Protein AF-0000000068977151 (afdb_homodimer)

Sequence (294 aa):
MTDVEFRLYLDNVGCVTRLKQLCWDIFRGGLQPELRKVGWRILLSVFPSDTTGQERISLLETKTRQYLAMKETWKRAYVQGQLTEKQLATLAAVSIDVVRTDWTNDYYCGEKNRYRVCQLFDVLATYSIYHPNVGYSQVRSQYSVNSMTDVEFRLYLDNVGCVTRLKQLCWDIFRGGLQPELRKVGWRILLSVFPSDTTGQERISLLETKTRQYLAMKETWKRAYVQGQLTEKQLATLAAVSIDVVRTDWTNDYYCGEKNRYRVCQLFDVLATYSIYHPNVGYSQVRSQYSVNS

Solvent-accessible surface area (backbone atoms only — not comparable to full-atom values): 16302 Å² total; per-residue (Å²): 141,70,88,65,68,71,56,65,83,26,63,80,80,59,57,35,53,43,48,55,49,45,52,48,43,56,69,71,64,42,50,39,69,69,56,35,54,51,50,50,52,53,50,47,69,55,52,50,87,86,56,52,74,69,55,36,53,54,48,39,52,51,50,48,54,53,46,55,52,49,41,52,50,53,54,50,29,43,35,68,59,62,56,49,64,68,45,32,48,31,44,27,51,50,32,48,43,55,51,68,26,47,78,48,74,58,84,80,66,16,63,62,50,34,51,48,50,43,50,48,48,52,56,53,41,41,50,44,59,78,41,57,83,74,57,69,47,62,71,40,64,73,72,73,75,74,108,132,58,80,63,59,60,51,55,66,18,57,75,69,57,56,33,50,46,47,54,49,46,51,48,43,56,68,70,63,43,51,39,70,67,56,36,53,52,50,51,53,52,51,48,70,55,52,51,87,87,55,52,68,70,55,36,52,55,48,39,53,51,50,48,54,52,47,54,52,50,40,52,50,54,52,52,29,43,36,69,60,62,58,50,64,68,44,31,47,33,43,26,51,50,31,48,44,57,52,68,26,48,79,48,75,57,85,78,65,17,63,61,50,32,52,49,51,43,48,49,47,53,54,52,41,43,50,44,60,76,40,57,84,75,60,67,47,62,71,40,64,72,70,73,77,73,109

Radius of gyration: 20.68 Å; Cα contacts (8 Å, |Δi|>4): 303; chains: 2; bounding box: 41×69×41 Å

Secondary structure (DSSP, 8-state):
--TTHHHHTTSSSSHHHHHHHHHHHHHHT-S-HHHHHHHHHHHHHHS-TT--HHHHHHHHHHHHHHHHHHHHHHHHHHHTT---HHHHHHHHHHHHHHHTS----STTTHHHHHHHHHHHHHHHHHHHHH-TTSS--S---GGGT--/--HHHHHHHHHHSSHHHHHHHHHHHHHHT-S-HHHHHHHHHHHHHHS-TT--HHHHHHHHHHHHHHHHHHHHHHHHHHHTT---HHHHHHHHHHHHHHHTS----STTTHHHHHHHHHHHHHHHHHHHHH-GGGS--S---GGGT--

Nearest PDB structures (foldseek):
  8fl8-assembly1_X  TM=2.658E-01  e=5.393E+00  Saccharomyces cerevisiae

InterPro domains:
  IPR000195 Rab-GAP-TBC domain [PF00566] (34-138)
  IPR000195 Rab-GAP-TBC domain [PS50086] (30-147)
  IPR035969 Rab-GAP-TBC domain superfamily [SSF47923] (7-138)

Structure (mmCIF, N/CA/C/O backbone):
data_AF-0000000068977151-model_v1
#
loop_
_entity.id
_entity.type
_entity.pdbx_description
1 polymer 'Rab-GAP TBC domain-containing protein'
#
loop_
_atom_site.group_PDB
_atom_site.id
_atom_site.type_symbol
_atom_site.label_atom_id
_atom_site.label_alt_id
_atom_site.label_comp_id
_atom_site.label_asym_id
_atom_site.label_entity_id
_atom_site.label_seq_id
_atom_site.pdbx_PDB_ins_code
_atom_site.Cartn_x
_atom_site.Cartn_y
_atom_site.Cartn_z
_atom_site.occupancy
_atom_site.B_iso_or_equiv
_atom_site.auth_seq_id
_atom_site.auth_comp_id
_atom_site.auth_asym_id
_atom_site.auth_atom_id
_atom_site.pdbx_PDB_model_num
ATOM 1 N N . MET A 1 1 ? 8.727 36.156 3.895 1 28.17 1 MET A N 1
ATOM 2 C CA . MET A 1 1 ? 8.68 35 4.762 1 28.17 1 MET A CA 1
ATOM 3 C C . MET A 1 1 ? 9.695 33.938 4.316 1 28.17 1 MET A C 1
ATOM 5 O O . MET A 1 1 ? 9.531 33.312 3.262 1 28.17 1 MET A O 1
ATOM 9 N N . THR A 1 2 ? 11.062 34.031 4.766 1 30.34 2 THR A N 1
ATOM 10 C CA . THR A 1 2 ? 12.367 33.625 4.258 1 30.34 2 THR A CA 1
ATOM 11 C C . THR A 1 2 ? 12.578 32.125 4.465 1 30.34 2 THR A C 1
ATOM 13 O O . THR A 1 2 ? 11.906 31.516 5.285 1 30.34 2 THR A O 1
ATOM 16 N N . ASP A 1 3 ? 13.547 31.453 3.736 1 35.53 3 ASP A N 1
ATOM 17 C CA . ASP A 1 3 ? 14.305 30.219 3.549 1 35.53 3 ASP A CA 1
ATOM 18 C C . ASP A 1 3 ? 14.734 29.625 4.891 1 35.53 3 ASP A C 1
ATOM 20 O O . ASP A 1 3 ? 14.875 28.406 5.02 1 35.53 3 ASP A O 1
ATOM 24 N N . VAL A 1 4 ? 15.18 30.438 5.914 1 36.19 4 VAL A N 1
ATOM 25 C CA . VAL A 1 4 ? 15.867 30.188 7.176 1 36.19 4 VAL A CA 1
ATOM 26 C C . VAL A 1 4 ? 14.906 29.531 8.172 1 36.19 4 VAL A C 1
ATOM 28 O O . VAL A 1 4 ? 15.266 28.562 8.844 1 36.19 4 VAL A O 1
ATOM 31 N N . GLU A 1 5 ? 13.805 30.281 8.586 1 32.59 5 GLU A N 1
ATOM 32 C CA . GLU A 1 5 ? 12.922 30 9.703 1 32.59 5 GLU A CA 1
ATOM 33 C C . GLU A 1 5 ? 12.148 28.688 9.484 1 32.59 5 GLU A C 1
ATOM 35 O O . GLU A 1 5 ? 11.703 28.062 10.438 1 32.59 5 GLU A O 1
ATOM 40 N N . PHE A 1 6 ? 11.852 28.375 8.297 1 36.88 6 PHE A N 1
ATOM 41 C CA . PHE A 1 6 ? 11.289 27.078 7.941 1 36.88 6 PHE A CA 1
ATOM 42 C C . PHE A 1 6 ? 12.203 25.953 8.406 1 36.88 6 PHE A C 1
ATOM 44 O O . PHE A 1 6 ? 11.758 24.812 8.594 1 36.88 6 PHE A O 1
ATOM 51 N N . ARG A 1 7 ? 13.469 26.203 8.523 1 39.78 7 ARG A N 1
ATOM 52 C CA . ARG A 1 7 ? 14.57 25.359 8.969 1 39.78 7 ARG A CA 1
ATOM 53 C C . ARG A 1 7 ? 14.383 24.922 10.414 1 39.78 7 ARG A C 1
ATOM 55 O O . ARG A 1 7 ? 14.695 23.781 10.773 1 39.78 7 ARG A O 1
ATOM 62 N N . LEU A 1 8 ? 14.266 25.875 11.391 1 37.06 8 LEU A N 1
ATOM 63 C CA . LEU A 1 8 ? 14.43 25.734 12.836 1 37.06 8 LEU A CA 1
ATOM 64 C C . LEU A 1 8 ? 13.383 24.797 13.414 1 37.06 8 LEU A C 1
ATOM 66 O O . LEU A 1 8 ? 13.688 24 14.305 1 37.06 8 LEU A O 1
ATOM 70 N N . TYR A 1 9 ? 12.062 25.25 13.469 1 35 9 TYR A N 1
ATOM 71 C CA . TYR A 1 9 ? 11.062 24.562 14.281 1 35 9 TYR A CA 1
ATOM 72 C C . TYR A 1 9 ? 10.891 23.125 13.828 1 35 9 TYR A C 1
ATOM 74 O O . TYR A 1 9 ? 10.117 22.375 14.414 1 35 9 TYR A O 1
ATOM 82 N N . LEU A 1 10 ? 11.203 22.703 12.656 1 39.94 10 LEU A N 1
ATOM 83 C CA . LEU A 1 10 ? 11.047 21.453 11.914 1 39.94 10 LEU A CA 1
ATOM 84 C C . LEU A 1 10 ? 11.867 20.328 12.547 1 39.94 10 LEU A C 1
ATOM 86 O O . LEU A 1 10 ? 11.836 19.188 12.078 1 39.94 10 LEU A O 1
ATOM 90 N N . ASP A 1 11 ? 12.898 20.453 13.07 1 41.88 11 ASP A N 1
ATOM 91 C CA . ASP A 1 11 ? 13.891 19.422 13.383 1 41.88 11 ASP A CA 1
ATOM 92 C C . ASP A 1 11 ? 13.344 18.422 14.391 1 41.88 11 ASP A C 1
ATOM 94 O O . ASP A 1 11 ? 13.68 17.234 14.336 1 41.88 11 ASP A O 1
ATOM 98 N N . ASN A 1 12 ? 12.977 18.828 15.5 1 39.38 12 ASN A N 1
ATOM 99 C CA . ASN A 1 12 ? 13.008 17.984 16.688 1 39.38 12 ASN A CA 1
ATOM 100 C C . ASN A 1 12 ? 11.891 16.938 16.656 1 39.38 12 ASN A C 1
ATOM 102 O O . ASN A 1 12 ? 11.938 15.953 17.391 1 39.38 12 ASN A O 1
ATOM 106 N N . VAL A 1 13 ? 10.539 17.359 16.422 1 43.09 13 VAL A N 1
ATOM 107 C CA . VAL A 1 13 ? 9.484 16.391 16.734 1 43.09 13 VAL A CA 1
ATOM 108 C C . VAL A 1 13 ? 9.156 15.562 15.5 1 43.09 13 VAL A C 1
ATOM 110 O O . VAL A 1 13 ? 8.219 14.758 15.508 1 43.09 13 VAL A O 1
ATOM 113 N N . GLY A 1 14 ? 9.891 15.305 14.555 1 49.28 14 GLY A N 1
ATOM 114 C CA . GLY A 1 14 ? 9.711 14.391 13.438 1 49.28 14 GLY A CA 1
ATOM 115 C C . GLY A 1 14 ? 8.609 14.82 12.484 1 49.28 14 GLY A C 1
ATOM 116 O O . GLY A 1 14 ? 8.539 14.328 11.352 1 49.28 14 GLY A O 1
ATOM 117 N N . CYS A 1 15 ? 7.648 15.688 12.906 1 50.5 15 CYS A N 1
ATOM 118 C CA . CYS A 1 15 ? 6.523 16.125 12.086 1 50.5 15 CYS A CA 1
ATOM 119 C C . CYS A 1 15 ? 6.992 17.016 10.945 1 50.5 15 CYS A C 1
ATOM 121 O O . CYS A 1 15 ? 6.547 16.859 9.805 1 50.5 15 CYS A O 1
ATOM 123 N N . VAL A 1 16 ? 7.914 17.922 11.094 1 53.12 16 VAL A N 1
ATOM 124 C CA . VAL A 1 16 ? 8.312 18.906 10.102 1 53.12 16 VAL A CA 1
ATOM 125 C C . VAL A 1 16 ? 9.094 18.219 8.977 1 53.12 16 VAL A C 1
ATOM 127 O O . VAL A 1 16 ? 8.906 18.531 7.801 1 53.12 16 VAL A O 1
ATOM 130 N N . THR A 1 17 ? 10.008 17.469 9.477 1 59.75 17 THR A N 1
ATOM 131 C CA . THR A 1 17 ? 10.742 16.719 8.461 1 59.75 17 THR A CA 1
ATOM 132 C C . THR A 1 17 ? 9.781 15.992 7.527 1 59.75 17 THR A C 1
ATOM 134 O O . THR A 1 17 ? 10.008 15.938 6.316 1 59.75 17 THR A O 1
ATOM 137 N N . ARG A 1 18 ? 8.773 15.75 8.18 1 65.44 18 ARG A N 1
ATOM 138 C CA . ARG A 1 18 ? 7.77 15.031 7.402 1 65.44 18 ARG A CA 1
ATOM 139 C C . ARG A 1 18 ? 7.086 15.953 6.398 1 65.44 18 ARG A C 1
ATOM 141 O O . ARG A 1 18 ? 6.852 15.562 5.254 1 65.44 18 ARG A O 1
ATOM 148 N N . LEU A 1 19 ? 6.836 17.188 6.895 1 65.69 19 LEU A N 1
ATOM 149 C CA . LEU A 1 19 ? 6.145 18.125 6.02 1 65.69 19 LEU A CA 1
ATOM 150 C C . LEU A 1 19 ? 7.059 18.594 4.891 1 65.69 19 LEU A C 1
ATOM 152 O O . LEU A 1 19 ? 6.617 18.75 3.752 1 65.69 19 LEU A O 1
ATOM 156 N N . LYS A 1 20 ? 8.32 18.891 5.297 1 65.5 20 LYS A N 1
ATOM 157 C CA . LYS A 1 20 ? 9.273 19.281 4.262 1 65.5 20 LYS A CA 1
ATOM 158 C C . LYS A 1 20 ? 9.398 18.188 3.203 1 65.5 20 LYS A C 1
ATOM 160 O O . LYS A 1 20 ? 9.445 18.469 2.006 1 65.5 20 LYS A O 1
ATOM 165 N N . GLN A 1 21 ? 9.5 17.078 3.713 1 70.56 21 GLN A N 1
ATOM 166 C CA . GLN A 1 21 ? 9.586 15.961 2.789 1 70.56 21 GLN A CA 1
ATOM 167 C C . GLN A 1 21 ? 8.336 15.859 1.919 1 70.56 21 GLN A C 1
ATOM 169 O O . GLN A 1 21 ? 8.43 15.57 0.723 1 70.56 21 GLN A O 1
ATOM 174 N N . LEU A 1 22 ? 7.266 16.078 2.57 1 72 22 LEU A N 1
ATOM 175 C CA . LEU A 1 22 ? 6.016 16.078 1.817 1 72 22 LEU A CA 1
ATOM 176 C C . LEU A 1 22 ? 6.027 17.141 0.729 1 72 22 LEU A C 1
ATOM 178 O O . LEU A 1 22 ? 5.652 16.875 -0.415 1 72 22 LEU A O 1
ATOM 182 N N . CYS A 1 23 ? 6.41 18.297 1.068 1 66.62 23 CYS A N 1
ATOM 183 C CA . CYS A 1 23 ? 6.512 19.391 0.098 1 66.62 23 CYS A CA 1
ATOM 184 C C . CYS A 1 23 ? 7.422 19 -1.061 1 66.62 23 CYS A C 1
ATOM 186 O O . CYS A 1 23 ? 7.078 19.203 -2.225 1 66.62 23 CYS A O 1
ATOM 188 N N . TRP A 1 24 ? 8.477 18.422 -0.675 1 67 24 TRP A N 1
ATOM 189 C CA . TRP A 1 24 ? 9.445 18.031 -1.696 1 67 24 TRP A CA 1
ATOM 190 C C . TRP A 1 24 ? 8.836 16.984 -2.635 1 67 24 TRP A C 1
ATOM 192 O O . TRP A 1 24 ? 8.977 17.094 -3.855 1 67 24 TRP A O 1
ATOM 202 N N . ASP A 1 25 ? 8.203 16.094 -2.1 1 69.88 25 ASP A N 1
ATOM 203 C CA . ASP A 1 25 ? 7.613 15.016 -2.885 1 69.88 25 ASP A CA 1
ATOM 204 C C . ASP A 1 25 ? 6.496 15.539 -3.785 1 69.88 25 ASP A C 1
ATOM 206 O O . ASP A 1 25 ? 6.324 15.062 -4.91 1 69.88 25 ASP A O 1
ATOM 210 N N . ILE A 1 26 ? 5.777 16.406 -3.279 1 66.88 26 ILE A N 1
ATOM 211 C CA . ILE A 1 26 ? 4.684 17 -4.039 1 66.88 26 ILE A CA 1
ATOM 212 C C . ILE A 1 26 ? 5.246 17.781 -5.23 1 66.88 26 ILE A C 1
ATOM 214 O O . ILE A 1 26 ? 4.715 17.703 -6.34 1 66.88 26 ILE A O 1
ATOM 218 N N . PHE A 1 27 ? 6.34 18.422 -5 1 65.75 27 PHE A N 1
ATOM 219 C CA . PHE A 1 27 ? 6.887 19.312 -6.012 1 65.75 27 PHE A CA 1
ATOM 220 C C . PHE A 1 27 ? 7.723 18.547 -7.023 1 65.75 27 PHE A C 1
ATOM 222 O O . PHE A 1 27 ? 7.809 18.938 -8.195 1 65.75 27 PHE A O 1
ATOM 229 N N . ARG A 1 28 ? 8.344 17.547 -6.672 1 65.94 28 ARG A N 1
ATOM 230 C CA . ARG A 1 28 ? 9.25 16.828 -7.555 1 65.94 28 ARG A CA 1
ATOM 231 C C . ARG A 1 28 ? 8.484 15.961 -8.555 1 65.94 28 ARG A C 1
ATOM 233 O O . ARG A 1 28 ? 9.055 15.484 -9.539 1 65.94 28 ARG A O 1
ATOM 240 N N . GLY A 1 29 ? 7.219 15.828 -8.516 1 62.53 29 GLY A N 1
ATOM 241 C CA . GLY A 1 29 ? 6.379 15.258 -9.562 1 62.53 29 GLY A CA 1
ATOM 242 C C . GLY A 1 29 ? 6.332 13.742 -9.523 1 62.53 29 GLY A C 1
ATOM 243 O O . GLY A 1 29 ? 5.793 13.109 -10.438 1 62.53 29 GLY A O 1
ATOM 244 N N . GLY A 1 30 ? 6.797 13.047 -8.508 1 65.19 30 GLY A N 1
ATOM 245 C CA . GLY A 1 30 ? 6.746 11.594 -8.492 1 65.19 30 GLY A CA 1
ATOM 246 C C . GLY A 1 30 ? 5.488 11.047 -7.844 1 65.19 30 GLY A C 1
ATOM 247 O O . GLY A 1 30 ? 5.129 9.891 -8.055 1 65.19 30 GLY A O 1
ATOM 248 N N . LEU A 1 31 ? 4.633 11.883 -7.285 1 74.19 31 LEU A N 1
ATOM 249 C CA . LEU A 1 31 ? 3.443 11.438 -6.566 1 74.19 31 LEU A CA 1
ATOM 250 C C . LEU A 1 31 ? 2.273 11.234 -7.523 1 74.19 31 LEU A C 1
ATOM 252 O O . LEU A 1 31 ? 2.08 12.031 -8.445 1 74.19 31 LEU A O 1
ATOM 256 N N . GLN A 1 32 ? 1.569 10.156 -7.309 1 78.62 32 GLN A N 1
ATOM 257 C CA . GLN A 1 32 ? 0.293 9.992 -7.996 1 78.62 32 GLN A CA 1
ATOM 258 C C . GLN A 1 32 ? -0.599 11.211 -7.805 1 78.62 32 GLN A C 1
ATOM 260 O O . GLN A 1 32 ? -0.559 11.859 -6.754 1 78.62 32 GLN A O 1
ATOM 265 N N . PRO A 1 33 ? -1.357 11.555 -8.852 1 80.69 33 PRO A N 1
ATOM 266 C CA . PRO A 1 33 ? -2.176 12.773 -8.805 1 80.69 33 PRO A CA 1
ATOM 267 C C . PRO A 1 33 ? -3.049 12.844 -7.551 1 80.69 33 PRO A C 1
ATOM 269 O O . PRO A 1 33 ? -3.172 13.906 -6.938 1 80.69 33 PRO A O 1
ATOM 272 N N . GLU A 1 34 ? -3.668 11.734 -7.203 1 81.75 34 GLU A N 1
ATOM 273 C CA . GLU A 1 34 ? -4.539 11.727 -6.031 1 81.75 34 GLU A CA 1
ATOM 274 C C . GLU A 1 34 ? -3.752 12.016 -4.758 1 81.75 34 GLU A C 1
ATOM 276 O O . GLU A 1 34 ? -4.227 12.734 -3.875 1 81.75 34 GLU A O 1
ATOM 281 N N . LEU A 1 35 ? -2.551 11.453 -4.672 1 82.25 35 LEU A N 1
ATOM 282 C CA . LEU A 1 35 ? -1.698 11.703 -3.516 1 82.25 35 LEU A CA 1
ATOM 283 C C . LEU A 1 35 ? -1.276 13.164 -3.457 1 82.25 35 LEU A C 1
ATOM 285 O O . LEU A 1 35 ? -1.188 13.75 -2.373 1 82.25 35 LEU A O 1
ATOM 289 N N . ARG A 1 36 ? -1.038 13.703 -4.645 1 81.94 36 ARG A N 1
ATOM 290 C CA . ARG A 1 36 ? -0.637 15.109 -4.711 1 81.94 36 ARG A CA 1
ATOM 291 C C . ARG A 1 36 ? -1.753 16.016 -4.219 1 81.94 36 ARG A C 1
ATOM 293 O O . ARG A 1 36 ? -1.495 17 -3.512 1 81.94 36 ARG A O 1
ATOM 300 N N . LYS A 1 37 ? -2.953 15.711 -4.586 1 83.94 37 LYS A N 1
ATOM 301 C CA . LYS A 1 37 ? -4.105 16.484 -4.121 1 83.94 37 LYS A CA 1
ATOM 302 C C . LYS A 1 37 ? -4.191 16.469 -2.598 1 83.94 37 LYS A C 1
ATOM 304 O O . LYS A 1 37 ? -4.383 17.516 -1.977 1 83.94 37 LYS A O 1
ATOM 309 N N . VAL A 1 38 ? -4.102 15.305 -2.043 1 82.5 38 VAL A N 1
ATOM 310 C CA . VAL A 1 38 ? -4.125 15.172 -0.59 1 82.5 38 VAL A CA 1
ATOM 311 C C . VAL A 1 38 ? -2.973 15.969 0.022 1 82.5 38 VAL A C 1
ATOM 313 O O . VAL A 1 38 ? -3.16 16.688 1.005 1 82.5 38 VAL A O 1
ATOM 316 N N . GLY A 1 39 ? -1.772 15.852 -0.545 1 83 39 GLY A N 1
ATOM 317 C CA . GLY A 1 39 ? -0.613 16.594 -0.074 1 83 39 GLY A CA 1
ATOM 318 C C . GLY A 1 39 ? -0.836 18.094 -0.039 1 83 39 GLY A C 1
ATOM 319 O O . GLY A 1 39 ? -0.495 18.75 0.944 1 83 39 GLY A O 1
ATOM 320 N N . TRP A 1 40 ? -1.425 18.625 -1.043 1 80.69 40 TRP A N 1
ATOM 321 C CA . TRP A 1 40 ? -1.692 20.062 -1.119 1 80.69 40 TRP A CA 1
ATOM 322 C C . TRP A 1 40 ? -2.662 20.484 -0.026 1 80.69 40 TRP A C 1
ATOM 324 O O . TRP A 1 40 ? -2.49 21.547 0.584 1 80.69 40 TRP A O 1
ATOM 334 N N . ARG A 1 41 ? -3.645 19.688 0.172 1 83.56 41 ARG A N 1
ATOM 335 C CA . ARG A 1 41 ? -4.625 20 1.203 1 83.56 41 ARG A CA 1
ATOM 336 C C . ARG A 1 41 ? -3.979 20.047 2.584 1 83.56 41 ARG A C 1
ATOM 338 O O . ARG A 1 41 ? -4.301 20.906 3.404 1 83.56 41 ARG A O 1
ATOM 345 N N . ILE A 1 42 ? -3.148 19.125 2.816 1 82.62 42 ILE A N 1
ATOM 346 C CA . ILE A 1 42 ? -2.426 19.094 4.082 1 82.62 42 ILE A CA 1
ATOM 347 C C . ILE A 1 42 ? -1.568 20.344 4.223 1 82.62 42 ILE A C 1
ATOM 349 O O . ILE A 1 42 ? -1.578 21 5.27 1 82.62 42 ILE A O 1
ATOM 353 N N . LEU A 1 43 ? -0.848 20.75 3.207 1 78.5 43 LEU A N 1
ATOM 354 C CA . LEU A 1 43 ? 0.028 21.906 3.238 1 78.5 43 LEU A CA 1
ATOM 355 C C . LEU A 1 43 ? -0.771 23.188 3.494 1 78.5 43 LEU A C 1
ATOM 357 O O . LEU A 1 43 ? -0.343 24.047 4.266 1 78.5 43 LEU A O 1
ATOM 361 N N . LEU A 1 44 ? -1.94 23.25 2.908 1 78.31 44 LEU A N 1
ATOM 362 C CA . LEU A 1 44 ? -2.787 24.438 3.064 1 78.31 44 LEU A CA 1
ATOM 363 C C . LEU A 1 44 ? -3.387 24.484 4.465 1 78.31 44 LEU A C 1
ATOM 365 O O . LEU A 1 44 ? -3.686 25.578 4.973 1 78.31 44 LEU A O 1
ATOM 369 N N . SER A 1 45 ? -3.551 23.297 5.012 1 79.75 45 SER A N 1
ATOM 370 C CA . SER A 1 45 ? -4.121 23.234 6.352 1 79.75 45 SER A CA 1
ATOM 371 C C . SER A 1 45 ? -3.104 23.641 7.41 1 79.75 45 SER A C 1
ATOM 373 O O . SER A 1 45 ? -3.471 24.172 8.461 1 79.75 45 SER A O 1
ATOM 375 N N . VAL A 1 46 ? -1.86 23.453 7.145 1 77.44 46 VAL A N 1
ATOM 376 C CA . VAL A 1 46 ? -0.824 23.734 8.133 1 77.44 46 VAL A CA 1
ATOM 377 C C . VAL A 1 46 ? -0.212 25.109 7.859 1 77.44 46 VAL A C 1
ATOM 379 O O . VAL A 1 46 ? 0.331 25.75 8.766 1 77.44 46 VAL A O 1
ATOM 382 N N . PHE A 1 47 ? -0.307 25.531 6.633 1 76.31 47 PHE A N 1
ATOM 383 C CA . PHE A 1 47 ? 0.22 26.844 6.277 1 76.31 47 PHE A CA 1
ATOM 384 C C . PHE A 1 47 ? -0.835 27.672 5.559 1 76.31 47 PHE A C 1
ATOM 386 O O . PHE A 1 47 ? -0.689 27.984 4.371 1 76.31 47 PHE A O 1
ATOM 393 N N . PRO A 1 48 ? -1.765 28.109 6.48 1 74.19 48 PRO A N 1
ATOM 394 C CA . PRO A 1 48 ? -2.717 29.016 5.824 1 74.19 48 PRO A CA 1
ATOM 395 C C . PRO A 1 48 ? -2.082 30.328 5.398 1 74.19 48 PRO A C 1
ATOM 397 O O . PRO A 1 48 ? -1.139 30.797 6.039 1 74.19 48 PRO A O 1
ATOM 400 N N . SER A 1 49 ? -2.521 30.859 4.301 1 74.06 49 SER A N 1
ATOM 401 C CA . SER A 1 49 ? -1.927 32.031 3.693 1 74.06 49 SER A CA 1
ATOM 402 C C . SER A 1 49 ? -2.08 33.25 4.598 1 74.06 49 SER A C 1
ATOM 404 O O . SER A 1 49 ? -1.274 34.188 4.535 1 74.06 49 SER A O 1
ATOM 406 N N . ASP A 1 50 ? -2.947 33.312 5.418 1 74.44 50 ASP A N 1
ATOM 407 C CA . ASP A 1 50 ? -3.299 34.531 6.145 1 74.44 50 ASP A CA 1
ATOM 408 C C . ASP A 1 50 ? -2.773 34.469 7.578 1 74.44 50 ASP A C 1
ATOM 410 O O . ASP A 1 50 ? -3.309 35.156 8.461 1 74.44 50 ASP A O 1
ATOM 414 N N . THR A 1 51 ? -1.827 33.719 7.84 1 72.94 51 THR A N 1
ATOM 415 C CA . THR A 1 51 ? -1.394 33.625 9.227 1 72.94 51 THR A CA 1
ATOM 416 C C . THR A 1 51 ? -0.053 34.344 9.43 1 72.94 51 THR A C 1
ATOM 418 O O . THR A 1 51 ? 0.733 34.469 8.492 1 72.94 51 THR A O 1
ATOM 421 N N . THR A 1 52 ? 0.022 34.906 10.688 1 74.38 52 THR A N 1
ATOM 422 C CA . THR A 1 52 ? 1.287 35.5 11.109 1 74.38 52 THR A CA 1
ATOM 423 C C . THR A 1 52 ? 2.264 34.406 11.562 1 74.38 52 THR A C 1
ATOM 425 O O . THR A 1 52 ? 1.884 33.25 11.711 1 74.38 52 THR A O 1
ATOM 428 N N . GLY A 1 53 ? 3.539 34.812 11.805 1 68.75 53 GLY A N 1
ATOM 429 C CA . GLY A 1 53 ? 4.566 33.875 12.234 1 68.75 53 GLY A CA 1
ATOM 430 C C . GLY A 1 53 ? 4.207 33.125 13.508 1 68.75 53 GLY A C 1
ATOM 431 O O . GLY A 1 53 ? 4.324 31.906 13.586 1 68.75 53 GLY A O 1
ATOM 432 N N . GLN A 1 54 ? 3.828 33.938 14.5 1 73.81 54 GLN A N 1
ATOM 433 C CA . GLN A 1 54 ? 3.479 33.344 15.781 1 73.81 54 GLN A CA 1
ATOM 434 C C . GLN A 1 54 ? 2.25 32.438 15.648 1 73.81 54 GLN A C 1
ATOM 436 O O . GLN A 1 54 ? 2.189 31.375 16.25 1 73.81 54 GLN A O 1
ATOM 441 N N . GLU A 1 55 ? 1.235 32.906 14.867 1 78.56 55 GLU A N 1
ATOM 442 C CA . GLU A 1 55 ? 0.027 32.125 14.625 1 78.56 55 GLU A CA 1
ATOM 443 C C . GLU A 1 55 ? 0.353 30.797 13.906 1 78.56 55 GLU A C 1
ATOM 445 O O . GLU A 1 55 ? -0.256 29.766 14.18 1 78.56 55 GLU A O 1
ATOM 450 N N . ARG A 1 56 ? 1.353 30.875 13.172 1 74.56 56 ARG A N 1
ATOM 451 C CA . ARG A 1 56 ? 1.766 29.703 12.406 1 74.56 56 ARG A CA 1
ATOM 452 C C . ARG A 1 56 ? 2.395 28.656 13.312 1 74.56 56 ARG A C 1
ATOM 454 O O . ARG A 1 56 ? 2.145 27.453 13.148 1 74.56 56 ARG A O 1
ATOM 461 N N . ILE A 1 57 ? 3.221 29.172 14.234 1 74 57 ILE A N 1
ATOM 462 C CA . ILE A 1 57 ? 3.873 28.25 15.148 1 74 57 ILE A CA 1
ATOM 463 C C . ILE A 1 57 ? 2.82 27.531 15.984 1 74 57 ILE A C 1
ATOM 465 O O . ILE A 1 57 ? 2.863 26.297 16.125 1 74 57 ILE A O 1
ATOM 469 N N . SER A 1 58 ? 1.913 28.297 16.531 1 81.06 58 SER A N 1
ATOM 470 C CA . SER A 1 58 ? 0.848 27.719 17.344 1 81.06 58 SER A CA 1
ATOM 471 C C . SER A 1 58 ? -0.01 26.75 16.531 1 81.06 58 SER A C 1
ATOM 473 O O . SER A 1 58 ? -0.389 25.688 17.031 1 81.06 58 SER A O 1
ATOM 475 N N . LEU A 1 59 ? -0.376 27.078 15.359 1 81.75 59 LEU A N 1
ATOM 476 C CA . LEU A 1 59 ? -1.176 26.234 14.484 1 81.75 59 LEU A CA 1
ATOM 477 C C . LEU A 1 59 ? -0.451 24.922 14.18 1 81.75 59 LEU A C 1
ATOM 479 O O . LEU A 1 59 ? -1.056 23.844 14.227 1 81.75 59 LEU A O 1
ATOM 483 N N . LEU A 1 60 ? 0.807 25.062 13.945 1 77.88 60 LEU A N 1
ATOM 484 C CA . LEU A 1 60 ? 1.602 23.875 13.633 1 77.88 60 LEU A CA 1
ATOM 485 C C . LEU A 1 60 ? 1.645 22.922 14.82 1 77.88 60 LEU A C 1
ATOM 487 O O . LEU A 1 60 ? 1.568 21.703 14.648 1 77.88 60 LEU A O 1
ATOM 491 N N . GLU A 1 61 ? 1.828 23.484 15.938 1 81.06 61 GLU A N 1
ATOM 492 C CA . GLU A 1 61 ? 1.859 22.672 17.141 1 81.06 61 GLU A CA 1
ATOM 493 C C . GLU A 1 61 ? 0.535 21.938 17.344 1 81.06 61 GLU A C 1
ATOM 495 O O . GLU A 1 61 ? 0.52 20.75 17.656 1 81.06 61 GLU A O 1
ATOM 500 N N . THR A 1 62 ? -0.521 22.703 17.188 1 84.81 62 THR A N 1
ATOM 501 C CA . THR A 1 62 ? -1.852 22.125 17.359 1 84.81 62 THR A CA 1
ATOM 502 C C . THR A 1 62 ? -2.105 21.031 16.328 1 84.81 62 THR A C 1
ATOM 504 O O . THR A 1 62 ? -2.582 19.953 16.656 1 84.81 62 THR A O 1
ATOM 507 N N . LYS A 1 63 ? -1.776 21.281 15.109 1 83.88 63 LYS A N 1
ATOM 508 C CA . LYS A 1 63 ? -1.994 20.328 14.031 1 83.88 63 LYS A CA 1
ATOM 509 C C . LYS A 1 63 ? -1.125 19.078 14.211 1 83.88 63 LYS A C 1
ATOM 511 O O . LYS A 1 63 ? -1.545 17.969 13.883 1 83.88 63 LYS A O 1
ATOM 516 N N . THR A 1 64 ? 0.046 19.281 14.711 1 83.25 64 THR A N 1
ATOM 517 C CA . THR A 1 64 ? 0.934 18.156 14.977 1 83.25 64 THR A CA 1
ATOM 518 C C . THR A 1 64 ? 0.34 17.234 16.047 1 83.25 64 THR A C 1
ATOM 520 O O . THR A 1 64 ? 0.339 16.016 15.883 1 83.25 64 THR A O 1
ATOM 523 N N . ARG A 1 65 ? -0.152 17.844 17.078 1 86 65 ARG A N 1
ATOM 524 C CA . ARG A 1 65 ? -0.781 17.078 18.141 1 86 65 ARG A CA 1
ATOM 525 C C . ARG A 1 65 ? -1.998 16.312 17.625 1 86 65 ARG A C 1
ATOM 527 O O . ARG A 1 65 ? -2.205 15.148 17.969 1 86 65 ARG A O 1
ATOM 534 N N . GLN A 1 66 ? -2.805 16.969 16.844 1 88.75 66 GLN A N 1
ATOM 535 C CA . GLN A 1 66 ? -3.98 16.344 16.25 1 88.75 66 GLN A CA 1
ATOM 536 C C . GLN A 1 66 ? -3.584 15.188 15.344 1 88.75 66 GLN A C 1
ATOM 538 O O . GLN A 1 66 ? -4.195 14.117 15.398 1 88.75 66 GLN A O 1
ATOM 543 N N . TYR A 1 67 ? -2.541 15.367 14.57 1 86.88 67 TYR A N 1
ATOM 544 C CA . TYR A 1 67 ? -2.045 14.344 13.656 1 86.88 67 TYR A CA 1
ATOM 545 C C . TYR A 1 67 ? -1.584 13.109 14.422 1 86.88 67 TYR A C 1
ATOM 547 O O . TYR A 1 67 ? -1.952 11.984 14.078 1 86.88 67 TYR A O 1
ATOM 555 N N . LEU A 1 68 ? -0.795 13.336 15.406 1 89.06 68 LEU A N 1
ATOM 556 C CA . LEU A 1 68 ? -0.25 12.219 16.172 1 89.06 68 LEU A CA 1
ATOM 557 C C . LEU A 1 68 ? -1.365 11.414 16.828 1 89.06 68 LEU A C 1
ATOM 559 O O . LEU A 1 68 ? -1.33 10.18 16.828 1 89.06 68 LEU A O 1
ATOM 563 N N . ALA A 1 69 ? -2.336 12.102 17.344 1 91.88 69 ALA A N 1
ATOM 564 C CA . ALA A 1 69 ? -3.467 11.43 17.984 1 91.88 69 ALA A CA 1
ATOM 565 C C . ALA A 1 69 ? -4.285 10.641 16.969 1 91.88 69 ALA A C 1
ATOM 567 O O . ALA A 1 69 ? -4.672 9.5 17.219 1 91.88 69 ALA A O 1
ATOM 568 N N . MET A 1 70 ? -4.559 11.266 15.836 1 93.62 70 MET A N 1
ATOM 569 C CA . MET A 1 70 ? -5.328 10.625 14.766 1 93.62 70 MET A CA 1
ATOM 570 C C . MET A 1 70 ? -4.598 9.406 14.227 1 93.62 70 MET A C 1
ATOM 572 O O . MET A 1 70 ? -5.203 8.352 14.023 1 93.62 70 MET A O 1
ATOM 576 N N . LYS A 1 71 ? -3.303 9.578 14.016 1 91.75 71 LYS A N 1
ATOM 577 C CA . LYS A 1 71 ? -2.477 8.484 13.508 1 91.75 71 LYS A CA 1
ATOM 578 C C . LYS A 1 71 ? -2.508 7.285 14.453 1 91.75 71 LYS A C 1
ATOM 580 O O . LYS A 1 71 ? -2.734 6.156 14.023 1 91.75 71 LYS A O 1
ATOM 585 N N . GLU A 1 72 ? -2.311 7.551 15.656 1 93.62 72 GLU A N 1
ATOM 586 C CA . GLU A 1 72 ? -2.338 6.484 16.641 1 93.62 72 GLU A CA 1
ATOM 587 C C . GLU A 1 72 ? -3.699 5.793 16.688 1 93.62 72 GLU A C 1
ATOM 589 O O . GLU A 1 72 ? -3.777 4.57 16.797 1 93.62 72 GLU A O 1
ATOM 594 N N . THR A 1 73 ? -4.742 6.566 16.594 1 94.06 73 THR A N 1
ATOM 595 C CA . THR A 1 73 ? -6.105 6.051 16.688 1 94.06 73 THR A CA 1
ATOM 596 C C . THR A 1 73 ? -6.387 5.074 15.547 1 94.06 73 THR A C 1
ATOM 598 O O . THR A 1 73 ? -6.828 3.947 15.781 1 94.06 73 THR A O 1
ATOM 601 N N . TRP A 1 74 ? -6.152 5.496 14.312 1 93.75 74 TRP A N 1
ATOM 602 C CA . TRP A 1 74 ? -6.523 4.594 13.227 1 93.75 74 TRP A CA 1
ATOM 603 C C . TRP A 1 74 ? -5.586 3.395 13.164 1 93.75 74 TRP A C 1
ATOM 605 O O . TRP A 1 74 ? -5.992 2.297 12.781 1 93.75 74 TRP A O 1
ATOM 615 N N . LYS A 1 75 ? -4.281 3.553 13.539 1 93 75 LYS A N 1
ATOM 616 C CA . LYS A 1 75 ? -3.361 2.418 13.57 1 93 75 LYS A CA 1
ATOM 617 C C . LYS A 1 75 ? -3.803 1.384 14.602 1 93 75 LYS A C 1
ATOM 619 O O . LYS A 1 75 ? -3.717 0.179 14.359 1 93 75 LYS A O 1
ATOM 624 N N . ARG A 1 76 ? -4.262 1.854 15.75 1 93.06 76 ARG A N 1
ATOM 625 C CA . ARG A 1 76 ? -4.812 0.952 16.75 1 93.06 76 ARG A CA 1
ATOM 626 C C . ARG A 1 76 ? -6.055 0.237 16.234 1 93.06 76 ARG A C 1
ATOM 628 O O . ARG A 1 76 ? -6.203 -0.973 16.406 1 93.06 76 ARG A O 1
ATOM 635 N N . ALA A 1 77 ? -6.941 0.974 15.672 1 93.69 77 ALA A N 1
ATOM 636 C CA . ALA A 1 77 ? -8.141 0.383 15.086 1 93.69 77 ALA A CA 1
ATOM 637 C C . ALA A 1 77 ? -7.789 -0.646 14.023 1 93.69 77 ALA A C 1
ATOM 639 O O . ALA A 1 77 ? -8.445 -1.685 13.906 1 93.69 77 ALA A O 1
ATOM 640 N N . TYR A 1 78 ? -6.781 -0.318 13.266 1 91.62 78 TYR A N 1
ATOM 641 C CA . TYR A 1 78 ? -6.324 -1.226 12.219 1 91.62 78 TYR A CA 1
ATOM 642 C C . TYR A 1 78 ? -5.852 -2.547 12.805 1 91.62 78 TYR A C 1
ATOM 644 O O . TYR A 1 78 ? -6.266 -3.619 12.367 1 91.62 78 TYR A O 1
ATOM 652 N N . VAL A 1 79 ? -5.008 -2.498 13.773 1 88.31 79 VAL A N 1
ATOM 653 C CA . VAL A 1 79 ? -4.438 -3.686 14.398 1 88.31 79 VAL A CA 1
ATOM 654 C C . VAL A 1 79 ? -5.551 -4.512 15.047 1 88.31 79 VAL A C 1
ATOM 656 O O . VAL A 1 79 ? -5.496 -5.742 15.039 1 88.31 79 VAL A O 1
ATOM 659 N N . GLN A 1 80 ? -6.531 -3.855 15.492 1 90.5 80 GLN A N 1
ATOM 660 C CA . GLN A 1 80 ? -7.617 -4.527 16.203 1 90.5 80 GLN A CA 1
ATOM 661 C C . GLN A 1 80 ? -8.703 -4.988 15.234 1 90.5 80 GLN A C 1
ATOM 663 O O . GLN A 1 80 ? -9.711 -5.57 15.648 1 90.5 80 GLN A O 1
ATOM 668 N N . GLY A 1 81 ? -8.547 -4.73 13.984 1 88.88 81 GLY A N 1
ATOM 669 C CA . GLY A 1 81 ? -9.547 -5.109 13 1 88.88 81 GLY A CA 1
ATOM 670 C C . GLY A 1 81 ? -10.844 -4.328 13.141 1 88.88 81 GLY A C 1
ATOM 671 O O . GLY A 1 81 ? -11.93 -4.871 12.93 1 88.88 81 GLY A O 1
ATOM 672 N N . GLN A 1 82 ? -10.734 -3.027 13.539 1 92.69 82 GLN A N 1
ATOM 673 C CA . GLN A 1 82 ? -11.922 -2.248 13.859 1 92.69 82 GLN A CA 1
ATOM 674 C C . GLN A 1 82 ? -12.117 -1.102 12.875 1 92.69 82 GLN A C 1
ATOM 676 O O . GLN A 1 82 ? -12.961 -0.23 13.086 1 92.69 82 GLN A O 1
ATOM 681 N N . LEU A 1 83 ? -11.336 -1.102 11.789 1 93 83 LEU A N 1
ATOM 682 C CA . LEU A 1 83 ? -11.586 -0.09 10.766 1 93 83 LEU A CA 1
ATOM 683 C C . LEU A 1 83 ? -12.891 -0.375 10.031 1 93 83 LEU A C 1
ATOM 685 O O . LEU A 1 83 ? -13.203 -1.532 9.742 1 93 83 LEU A O 1
ATOM 689 N N . THR A 1 84 ? -13.617 0.708 9.758 1 91.81 84 THR A N 1
ATOM 690 C CA . THR A 1 84 ? -14.82 0.567 8.945 1 91.81 84 THR A CA 1
ATOM 691 C C . THR A 1 84 ? -14.461 0.2 7.508 1 91.81 84 THR A C 1
ATOM 693 O O . THR A 1 84 ? -13.305 0.34 7.098 1 91.81 84 THR A O 1
ATOM 696 N N . GLU A 1 85 ? -15.445 -0.257 6.773 1 90.44 85 GLU A N 1
ATOM 697 C CA . GLU A 1 85 ? -15.25 -0.571 5.359 1 90.44 85 GLU A CA 1
ATOM 698 C C . GLU A 1 85 ? -14.734 0.641 4.594 1 90.44 85 GLU A C 1
ATOM 700 O O . GLU A 1 85 ? -13.844 0.511 3.746 1 90.44 85 GLU A O 1
ATOM 705 N N . LYS A 1 86 ? -15.305 1.778 4.895 1 90.06 86 LYS A N 1
ATOM 706 C CA . LYS A 1 86 ? -14.891 3.014 4.234 1 90.06 86 LYS A CA 1
ATOM 707 C C . LYS A 1 86 ? -13.438 3.354 4.562 1 90.06 86 LYS A C 1
ATOM 709 O O . LYS A 1 86 ? -12.68 3.758 3.682 1 90.06 86 LYS A O 1
ATOM 714 N N . GLN A 1 87 ? -13.078 3.186 5.789 1 92.25 87 GLN A N 1
ATOM 715 C CA . GLN A 1 87 ? -11.711 3.459 6.215 1 92.25 87 GLN A CA 1
ATOM 716 C C . GLN A 1 87 ? -10.727 2.477 5.582 1 92.25 87 GLN A C 1
ATOM 718 O O . GLN A 1 87 ? -9.633 2.863 5.176 1 92.25 87 GLN A O 1
ATOM 723 N N . LEU A 1 88 ? -11.102 1.261 5.477 1 91.31 88 LEU A N 1
ATOM 724 C CA . LEU A 1 88 ? -10.273 0.245 4.832 1 91.31 88 LEU A CA 1
ATOM 725 C C . LEU A 1 88 ? -10.078 0.563 3.354 1 91.31 88 LEU A C 1
ATOM 727 O O . LEU A 1 88 ? -8.969 0.426 2.828 1 91.31 88 LEU A O 1
ATOM 731 N N . ALA A 1 89 ? -11.133 0.927 2.764 1 90.69 89 ALA A N 1
ATOM 732 C CA . ALA A 1 89 ? -11.062 1.293 1.353 1 90.69 89 ALA A CA 1
ATOM 733 C C . ALA A 1 89 ? -10.117 2.475 1.142 1 90.69 89 ALA A C 1
ATOM 735 O O . ALA A 1 89 ? -9.328 2.486 0.194 1 90.69 89 ALA A O 1
ATOM 736 N N . THR A 1 90 ? -10.219 3.477 1.985 1 91.25 90 THR A N 1
ATOM 737 C CA . THR A 1 90 ? -9.344 4.641 1.925 1 91.25 90 THR A CA 1
ATOM 738 C C . THR A 1 90 ? -7.891 4.234 2.121 1 91.25 90 THR A C 1
ATOM 740 O O . THR A 1 90 ? -7.016 4.66 1.364 1 91.25 90 THR A O 1
ATOM 743 N N . LEU A 1 91 ? -7.652 3.395 3.107 1 91.31 91 LEU A N 1
ATOM 744 C CA . LEU A 1 91 ? -6.305 2.926 3.416 1 91.31 91 LEU A CA 1
ATOM 745 C C . LEU A 1 91 ? -5.719 2.146 2.244 1 91.31 91 LEU A C 1
ATOM 747 O O . LEU A 1 91 ? -4.562 2.35 1.874 1 91.31 91 LEU A O 1
ATOM 751 N N . ALA A 1 92 ? -6.512 1.286 1.685 1 89.81 92 ALA A N 1
ATOM 752 C CA . ALA A 1 92 ? -6.066 0.526 0.519 1 89.81 92 ALA A CA 1
ATOM 753 C C . ALA A 1 92 ? -5.727 1.454 -0.643 1 89.81 92 ALA A C 1
ATOM 755 O O . ALA A 1 92 ? -4.68 1.301 -1.281 1 89.81 92 ALA A O 1
ATOM 756 N N . ALA A 1 93 ? -6.551 2.414 -0.902 1 90.31 93 ALA A N 1
ATOM 757 C CA . ALA A 1 93 ? -6.348 3.336 -2.018 1 90.31 93 ALA A CA 1
ATOM 758 C C . ALA A 1 93 ? -5.059 4.133 -1.846 1 90.31 93 ALA A C 1
ATOM 760 O O . ALA A 1 93 ? -4.254 4.23 -2.775 1 90.31 93 ALA A O 1
ATOM 761 N N . VAL A 1 94 ? -4.848 4.695 -0.725 1 90.12 94 VAL A N 1
ATOM 762 C CA . VAL A 1 94 ? -3.645 5.469 -0.438 1 90.12 94 VAL A CA 1
ATOM 763 C C . VAL A 1 94 ? -2.412 4.578 -0.579 1 90.12 94 VAL A C 1
ATOM 765 O O . VAL A 1 94 ? -1.418 4.977 -1.191 1 90.12 94 VAL A O 1
ATOM 768 N N . SER A 1 95 ? -2.514 3.369 0.041 1 89.75 95 SER A N 1
ATOM 769 C CA . SER A 1 95 ? -1.383 2.447 0.009 1 89.75 95 SER A CA 1
ATOM 770 C C . SER A 1 95 ? -1.007 2.082 -1.423 1 89.75 95 SER A C 1
ATOM 772 O O . SER A 1 95 ? 0.175 2.061 -1.773 1 89.75 95 SER A O 1
ATOM 774 N N . ILE A 1 96 ? -1.981 1.795 -2.225 1 89.19 96 ILE A N 1
ATOM 775 C CA . ILE A 1 96 ? -1.751 1.418 -3.615 1 89.19 96 ILE A CA 1
ATOM 776 C C . ILE A 1 96 ? -1.087 2.574 -4.359 1 89.19 96 ILE A C 1
ATOM 778 O O . ILE A 1 96 ? -0.135 2.369 -5.117 1 89.19 96 ILE A O 1
ATOM 782 N N . ASP A 1 97 ? -1.504 3.77 -4.176 1 87.19 97 ASP A N 1
ATOM 783 C CA . ASP A 1 97 ? -0.926 4.938 -4.836 1 87.19 97 ASP A CA 1
ATOM 784 C C . ASP A 1 97 ? 0.521 5.152 -4.398 1 87.19 97 ASP A C 1
ATOM 786 O O . ASP A 1 97 ? 1.355 5.594 -5.195 1 87.19 97 ASP A O 1
ATOM 790 N N . VAL A 1 98 ? 0.752 4.906 -3.162 1 87.75 98 VAL A N 1
ATOM 791 C CA . VAL A 1 98 ? 2.119 5.039 -2.668 1 87.75 98 VAL A CA 1
ATOM 792 C C . VAL A 1 98 ? 3.008 3.984 -3.32 1 87.75 98 VAL A C 1
ATOM 794 O O . VAL A 1 98 ? 4.125 4.285 -3.75 1 87.75 98 VAL A O 1
ATOM 797 N N . VAL A 1 99 ? 2.529 2.77 -3.424 1 85.62 99 VAL A N 1
ATOM 798 C CA . VAL A 1 99 ? 3.271 1.679 -4.047 1 85.62 99 VAL A CA 1
ATOM 799 C C . VAL A 1 99 ? 3.553 2.016 -5.512 1 85.62 99 VAL A C 1
ATOM 801 O O . VAL A 1 99 ? 4.633 1.716 -6.027 1 85.62 99 VAL A O 1
ATOM 804 N N . ARG A 1 100 ? 2.682 2.643 -6.109 1 83.31 100 ARG A N 1
ATOM 805 C CA . ARG A 1 100 ? 2.789 2.885 -7.547 1 83.31 100 ARG A CA 1
ATOM 806 C C . ARG A 1 100 ? 3.605 4.141 -7.828 1 83.31 100 ARG A C 1
ATOM 808 O O . ARG A 1 100 ? 3.887 4.457 -8.984 1 83.31 100 ARG A O 1
ATOM 815 N N . THR A 1 101 ? 3.947 4.875 -6.832 1 80.38 101 THR A N 1
ATOM 816 C CA . THR A 1 101 ? 4.734 6.094 -6.98 1 80.38 101 THR A CA 1
ATOM 817 C C . THR A 1 101 ? 6.219 5.762 -7.133 1 80.38 101 THR A C 1
ATOM 819 O O . THR A 1 101 ? 6.738 4.883 -6.441 1 80.38 101 THR A O 1
ATOM 822 N N . ASP A 1 102 ? 6.871 6.359 -8.102 1 71.88 102 ASP A N 1
ATOM 823 C CA . ASP A 1 102 ? 8.305 6.195 -8.312 1 71.88 102 ASP A CA 1
ATOM 824 C C . ASP A 1 102 ? 9.102 7.02 -7.297 1 71.88 102 ASP A C 1
ATOM 826 O O . ASP A 1 102 ? 9.203 8.242 -7.426 1 71.88 102 ASP A O 1
ATOM 830 N N . TRP A 1 103 ? 9.586 6.363 -6.324 1 67.75 103 TRP A N 1
ATOM 831 C CA . TRP A 1 103 ? 10.297 7.035 -5.238 1 67.75 103 TRP A CA 1
ATOM 832 C C . TRP A 1 103 ? 11.781 7.164 -5.555 1 67.75 103 TRP A C 1
ATOM 834 O O . TRP A 1 103 ? 12.547 7.699 -4.75 1 67.75 103 TRP A O 1
ATOM 844 N N . THR A 1 104 ? 12.336 6.395 -6.578 1 60.66 104 THR A N 1
ATOM 845 C CA . THR A 1 104 ? 13.766 6.418 -6.867 1 60.66 104 THR A CA 1
ATOM 846 C C . THR A 1 104 ? 14.117 7.598 -7.766 1 60.66 104 THR A C 1
ATOM 848 O O . THR A 1 104 ? 13.547 7.75 -8.852 1 60.66 104 THR A O 1
ATOM 851 N N . ASN A 1 105 ? 13.82 8.836 -7.426 1 52.38 105 ASN A N 1
ATOM 852 C CA . ASN A 1 105 ? 14.227 9.977 -8.25 1 52.38 105 ASN A CA 1
ATOM 853 C C . ASN A 1 105 ? 15.5 9.68 -9.039 1 52.38 105 ASN A C 1
ATOM 855 O O . ASN A 1 105 ? 15.945 10.5 -9.836 1 52.38 105 ASN A O 1
ATOM 859 N N . ASP A 1 106 ? 16.453 8.828 -8.562 1 48.56 106 ASP A N 1
ATOM 860 C CA . ASP A 1 106 ? 17.672 8.922 -9.367 1 48.56 106 ASP A CA 1
ATOM 861 C C . ASP A 1 106 ? 17.453 8.32 -10.75 1 48.56 106 ASP A C 1
ATOM 863 O O . ASP A 1 106 ? 16.734 7.328 -10.906 1 48.56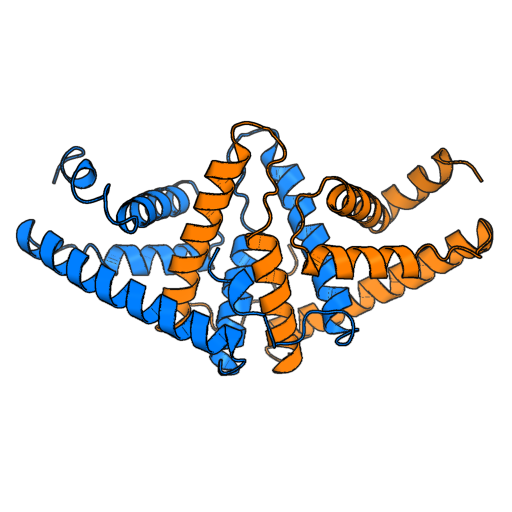 106 ASP A O 1
ATOM 867 N N . TYR A 1 107 ? 17.641 9.109 -11.797 1 43.84 107 TYR A N 1
ATOM 868 C CA . TYR A 1 107 ? 17.5 9.039 -13.242 1 43.84 107 TYR A CA 1
ATOM 869 C C . TYR A 1 107 ? 17.453 7.59 -13.719 1 43.84 107 TYR A C 1
ATOM 871 O O . TYR A 1 107 ? 16.672 7.242 -14.609 1 43.84 107 TYR A O 1
ATOM 879 N N . TYR A 1 108 ? 18.406 6.809 -13.461 1 42.78 108 TYR A N 1
ATOM 880 C CA . TYR A 1 108 ? 18.656 5.59 -14.219 1 42.78 108 TYR A CA 1
ATOM 881 C C . TYR A 1 108 ? 17.953 4.395 -13.586 1 42.78 108 TYR A C 1
ATOM 883 O O . TYR A 1 108 ? 17.438 3.521 -14.289 1 42.78 108 TYR A O 1
ATOM 891 N N . CYS A 1 109 ? 18.016 4.246 -12.312 1 47.59 109 CYS A N 1
ATOM 892 C CA . CYS A 1 109 ? 17.719 3.01 -11.594 1 47.59 109 CYS A CA 1
ATOM 893 C C . CYS A 1 109 ? 16.266 2.963 -11.156 1 47.59 109 CYS A C 1
ATOM 895 O O . CYS A 1 109 ? 15.727 1.893 -10.852 1 47.59 109 CYS A O 1
ATOM 897 N N . GLY A 1 110 ? 15.43 4.09 -11.398 1 54.56 110 GLY A N 1
ATOM 898 C CA . GLY A 1 110 ? 14.172 4.363 -10.711 1 54.56 110 GLY A CA 1
ATOM 899 C C . GLY A 1 110 ? 12.992 3.623 -11.305 1 54.56 110 GLY A C 1
ATOM 900 O O . GLY A 1 110 ? 12.234 2.975 -10.578 1 54.56 110 GLY A O 1
ATOM 901 N N . GLU A 1 111 ? 13 3.578 -12.633 1 61.31 111 GLU A N 1
ATOM 902 C CA . GLU A 1 111 ? 11.82 3.045 -13.305 1 61.31 111 GLU A CA 1
ATOM 903 C C . GLU A 1 111 ? 11.75 1.526 -13.18 1 61.31 111 GLU A C 1
ATOM 905 O O . GLU A 1 111 ? 10.672 0.964 -12.984 1 61.31 111 GLU A O 1
ATOM 910 N N . LYS A 1 112 ? 12.945 0.934 -13.273 1 66.62 112 LYS A N 1
ATOM 911 C CA . LYS A 1 112 ? 12.984 -0.524 -13.195 1 66.62 112 LYS A CA 1
ATOM 912 C C . LYS A 1 112 ? 12.578 -1.016 -11.812 1 66.62 112 LYS A C 1
ATOM 914 O O . LYS A 1 112 ? 11.859 -2.014 -11.688 1 66.62 112 LYS A O 1
ATOM 919 N N . ASN A 1 113 ? 13.008 -0.221 -10.844 1 72.5 113 ASN A N 1
ATOM 920 C CA . ASN A 1 113 ? 12.688 -0.623 -9.477 1 72.5 113 ASN A CA 1
ATOM 921 C C . ASN A 1 113 ? 11.203 -0.471 -9.18 1 72.5 113 ASN A C 1
ATOM 923 O O . ASN A 1 113 ? 10.594 -1.345 -8.562 1 72.5 113 ASN A O 1
ATOM 927 N N . ARG A 1 114 ? 10.68 0.586 -9.727 1 77.19 114 ARG A N 1
ATOM 928 C CA . ARG A 1 114 ? 9.25 0.811 -9.523 1 77.19 114 ARG A CA 1
ATOM 929 C C . ARG A 1 114 ? 8.422 -0.283 -10.195 1 77.19 114 ARG A C 1
ATOM 931 O O . ARG A 1 114 ? 7.465 -0.79 -9.602 1 77.19 114 ARG A O 1
ATOM 938 N N . TYR A 1 115 ? 8.844 -0.516 -11.375 1 76.94 115 TYR A N 1
ATOM 939 C CA . TYR A 1 115 ? 8.141 -1.57 -12.094 1 76.94 115 TYR A CA 1
ATOM 940 C C . TYR A 1 115 ? 8.211 -2.891 -11.336 1 76.94 115 TYR A C 1
ATOM 942 O O . TYR A 1 115 ? 7.203 -3.59 -11.211 1 76.94 115 TYR A O 1
ATOM 950 N N . ARG A 1 116 ? 9.281 -3.164 -10.828 1 77.44 116 ARG A N 1
ATOM 951 C CA . ARG A 1 116 ? 9.484 -4.398 -10.078 1 77.44 116 ARG A CA 1
ATOM 952 C C . ARG A 1 116 ? 8.594 -4.438 -8.836 1 77.44 116 ARG A C 1
ATOM 954 O O . ARG A 1 116 ? 7.98 -5.465 -8.539 1 77.44 116 ARG A O 1
ATOM 961 N N . VAL A 1 117 ? 8.531 -3.332 -8.156 1 82.88 117 VAL A N 1
ATOM 962 C CA . VAL A 1 117 ? 7.742 -3.264 -6.93 1 82.88 117 VAL A CA 1
ATOM 963 C C . VAL A 1 117 ? 6.258 -3.43 -7.258 1 82.88 117 VAL A C 1
ATOM 965 O O . VAL A 1 117 ? 5.543 -4.156 -6.566 1 82.88 117 VAL A O 1
ATOM 968 N N . CYS A 1 118 ? 5.809 -2.85 -8.32 1 85.19 118 CYS A N 1
ATOM 969 C CA . CYS A 1 118 ? 4.414 -2.943 -8.734 1 85.19 118 CYS A CA 1
ATOM 970 C C . CYS A 1 118 ? 4.055 -4.371 -9.125 1 85.19 118 CYS A C 1
ATOM 972 O O . CYS A 1 118 ? 2.967 -4.855 -8.812 1 85.19 118 CYS A O 1
ATOM 974 N N . GLN A 1 119 ? 4.984 -4.988 -9.789 1 83.5 119 GLN A N 1
ATOM 975 C CA . GLN A 1 119 ? 4.746 -6.371 -10.203 1 83.5 119 GLN A CA 1
ATOM 976 C C . GLN A 1 119 ? 4.656 -7.293 -8.984 1 83.5 119 GLN A C 1
ATOM 978 O O . GLN A 1 119 ? 3.789 -8.172 -8.93 1 83.5 119 GLN A O 1
ATOM 983 N N . LEU A 1 120 ? 5.551 -7.07 -8.109 1 83.81 120 LEU A N 1
ATOM 984 C CA . LEU A 1 120 ? 5.531 -7.863 -6.883 1 83.81 120 LEU A CA 1
ATOM 985 C C . LEU A 1 120 ? 4.234 -7.641 -6.109 1 83.81 120 LEU A C 1
ATOM 987 O O . LEU A 1 120 ? 3.625 -8.594 -5.625 1 83.81 120 LEU A O 1
ATOM 991 N N . PHE A 1 121 ? 3.859 -6.426 -6.023 1 88.44 121 PHE A N 1
ATOM 992 C CA . PHE A 1 121 ? 2.596 -6.102 -5.371 1 88.44 121 PHE A CA 1
ATOM 993 C C . PHE A 1 121 ? 1.443 -6.859 -6.023 1 88.44 121 PHE A C 1
ATOM 995 O O . PHE A 1 121 ? 0.622 -7.465 -5.332 1 88.44 121 PHE A O 1
ATOM 1002 N N . ASP A 1 122 ? 1.361 -6.867 -7.336 1 90.06 122 ASP A N 1
ATOM 1003 C CA . ASP A 1 122 ? 0.272 -7.52 -8.055 1 90.06 122 ASP A CA 1
ATOM 1004 C C . ASP A 1 122 ? 0.22 -9.008 -7.734 1 90.06 122 ASP A C 1
ATOM 1006 O O . ASP A 1 122 ? -0.859 -9.57 -7.531 1 90.06 122 ASP A O 1
ATOM 1010 N N . VAL A 1 123 ? 1.334 -9.617 -7.723 1 88.69 123 VAL A N 1
ATOM 1011 C CA . VAL A 1 123 ? 1.402 -11.055 -7.48 1 88.69 123 VAL A CA 1
ATOM 1012 C C . VAL A 1 123 ? 0.957 -11.359 -6.055 1 88.69 123 VAL A C 1
ATOM 1014 O O . VAL A 1 123 ? 0.123 -12.242 -5.832 1 88.69 123 VAL A O 1
ATOM 1017 N N . LEU A 1 124 ? 1.399 -10.609 -5.062 1 88.81 124 LEU A N 1
ATOM 1018 C CA . LEU A 1 124 ? 1.117 -10.852 -3.652 1 88.81 124 LEU A CA 1
ATOM 1019 C C . LEU A 1 124 ? -0.334 -10.523 -3.322 1 88.81 124 LEU A C 1
ATOM 1021 O O . LEU A 1 124 ? -0.999 -11.273 -2.604 1 88.81 124 LEU A O 1
ATOM 1025 N N . ALA A 1 125 ? -0.784 -9.414 -3.865 1 91.75 125 ALA A N 1
ATOM 1026 C CA . ALA A 1 125 ? -2.176 -9.031 -3.65 1 91.75 125 ALA A CA 1
ATOM 1027 C C . ALA A 1 125 ? -3.129 -10.062 -4.242 1 91.75 125 ALA A C 1
ATOM 1029 O O . ALA A 1 125 ? -4.09 -10.477 -3.59 1 91.75 125 ALA A O 1
ATOM 1030 N N . THR A 1 126 ? -2.863 -10.516 -5.484 1 91.56 126 THR A N 1
ATOM 1031 C CA . THR A 1 126 ? -3.719 -11.484 -6.16 1 91.56 126 THR A CA 1
ATOM 1032 C C . THR A 1 126 ? -3.77 -12.797 -5.379 1 91.56 126 THR A C 1
ATOM 1034 O O . THR A 1 126 ? -4.852 -13.32 -5.113 1 91.56 126 THR A O 1
ATOM 1037 N N . TYR A 1 127 ? -2.643 -13.242 -5.02 1 89.62 127 TYR A N 1
ATOM 1038 C CA . TYR A 1 127 ? -2.602 -14.492 -4.27 1 89.62 127 TYR A CA 1
ATOM 1039 C C . TYR A 1 127 ? -3.324 -14.352 -2.936 1 89.62 127 TYR A C 1
ATOM 1041 O O . TYR A 1 127 ? -4.129 -15.211 -2.564 1 89.62 127 TYR A O 1
ATOM 1049 N N . SER A 1 128 ? -3.086 -13.297 -2.182 1 90.31 128 SER A N 1
ATOM 1050 C CA . SER A 1 128 ? -3.607 -13.117 -0.832 1 90.31 128 SER A CA 1
ATOM 1051 C C . SER A 1 128 ? -5.125 -12.953 -0.842 1 90.31 128 SER A C 1
ATOM 1053 O O . SER A 1 128 ? -5.805 -13.383 0.091 1 90.31 128 SER A O 1
ATOM 1055 N N . ILE A 1 129 ? -5.664 -12.328 -1.804 1 91.69 129 ILE A N 1
ATOM 1056 C CA . ILE A 1 129 ? -7.102 -12.109 -1.928 1 91.69 129 ILE A CA 1
ATOM 1057 C C . ILE A 1 129 ? -7.809 -13.445 -2.146 1 91.69 129 ILE A C 1
ATOM 1059 O O . ILE A 1 129 ? -8.883 -13.688 -1.581 1 91.69 129 ILE A O 1
ATOM 1063 N N . TYR A 1 130 ? -7.207 -14.344 -2.854 1 91.56 130 TYR A N 1
ATOM 1064 C CA . TYR A 1 130 ? -7.898 -15.562 -3.246 1 91.56 130 TYR A CA 1
ATOM 1065 C C . TYR A 1 130 ? -7.449 -16.75 -2.391 1 91.56 130 TYR A C 1
ATOM 1067 O O . TYR A 1 130 ? -7.984 -17.844 -2.512 1 91.56 130 TYR A O 1
ATOM 1075 N N . HIS A 1 131 ? -6.512 -16.547 -1.527 1 88.25 131 HIS A N 1
ATOM 1076 C CA . HIS A 1 131 ? -6.086 -17.547 -0.551 1 88.25 131 HIS A CA 1
ATOM 1077 C C . HIS A 1 131 ? -6.02 -16.953 0.852 1 88.25 131 HIS A C 1
ATOM 1079 O O . HIS A 1 131 ? -4.938 -16.828 1.43 1 88.25 131 HIS A O 1
ATOM 1085 N N . PRO A 1 132 ? -7.082 -16.547 1.438 1 81.69 132 PRO A N 1
ATOM 1086 C CA . PRO A 1 132 ? -7.137 -15.844 2.715 1 81.69 132 PRO A CA 1
ATOM 1087 C C . PRO A 1 132 ? -6.543 -16.656 3.867 1 81.69 132 PRO A C 1
ATOM 1089 O O . PRO A 1 132 ? -6.164 -16.078 4.895 1 81.69 132 PRO A O 1
ATOM 1092 N N . ASN A 1 133 ? -6.277 -17.859 3.734 1 74.75 133 ASN A N 1
ATOM 1093 C CA . ASN A 1 133 ? -5.762 -18.703 4.809 1 74.75 133 ASN A CA 1
ATOM 1094 C C . ASN A 1 133 ? -4.246 -18.547 4.957 1 74.75 133 ASN A C 1
ATOM 1096 O O . ASN A 1 133 ? -3.668 -19.016 5.945 1 74.75 133 ASN A O 1
ATOM 1100 N N . VAL A 1 134 ? -3.445 -18.047 4.137 1 63.72 134 VAL A N 1
ATOM 1101 C CA . VAL A 1 134 ? -1.986 -18.047 4.133 1 63.72 134 VAL A CA 1
ATOM 1102 C C . VAL A 1 134 ? -1.466 -16.953 5.062 1 63.72 134 VAL A C 1
ATOM 1104 O O . VAL A 1 134 ? -0.386 -17.094 5.645 1 63.72 134 VAL A O 1
ATOM 1107 N N . GLY A 1 135 ? -2.062 -15.922 5.453 1 59.38 135 GLY A N 1
ATOM 1108 C CA . GLY A 1 135 ? -1.336 -15.055 6.367 1 59.38 135 GLY A CA 1
ATOM 1109 C C . GLY A 1 135 ? -2.012 -13.719 6.582 1 59.38 135 GLY A C 1
ATOM 1110 O O . GLY A 1 135 ? -1.711 -13.008 7.547 1 59.38 135 GLY A O 1
ATOM 1111 N N . TYR A 1 136 ? -2.496 -13.055 5.652 1 63.03 136 TYR A N 1
ATOM 1112 C CA . TYR A 1 136 ? -2.914 -11.688 5.949 1 63.03 136 TYR A CA 1
ATOM 1113 C C . TYR A 1 136 ? -4.258 -11.672 6.664 1 63.03 136 TYR A C 1
ATOM 1115 O O . TYR A 1 136 ? -5.301 -11.914 6.047 1 63.03 136 TYR A O 1
ATOM 1123 N N . SER A 1 137 ? -4.266 -12.602 7.688 1 52.88 137 SER A N 1
ATOM 1124 C CA . SER A 1 137 ? -5.473 -12.383 8.484 1 52.88 137 SER A CA 1
ATOM 1125 C C . SER A 1 137 ? -5.426 -11.047 9.211 1 52.88 137 SER A C 1
ATOM 1127 O O . SER A 1 137 ? -4.348 -10.469 9.391 1 52.88 137 SER A O 1
ATOM 1129 N N . GLN A 1 138 ? -6.543 -10.266 9.219 1 50.97 138 GLN A N 1
ATOM 1130 C CA . GLN A 1 138 ? -6.734 -8.977 9.883 1 50.97 138 GLN A CA 1
ATOM 1131 C C . GLN A 1 138 ? -5.898 -8.883 11.156 1 50.97 138 GLN A C 1
ATOM 1133 O O . GLN A 1 138 ? -5.578 -7.781 11.609 1 50.97 138 GLN A O 1
ATOM 1138 N N . VAL A 1 139 ? -5.684 -10 11.828 1 43.84 139 VAL A N 1
ATOM 1139 C CA . VAL A 1 139 ? -5.117 -9.812 13.156 1 43.84 139 VAL A CA 1
ATOM 1140 C C . VAL A 1 139 ? -3.656 -9.391 13.039 1 43.84 139 VAL A C 1
ATOM 1142 O O . VAL A 1 139 ? -2.801 -10.18 12.641 1 43.84 139 VAL A O 1
ATOM 1145 N N . ARG A 1 140 ? -3.523 -8.273 12.414 1 50.06 140 ARG A N 1
ATOM 1146 C CA . ARG A 1 140 ? -2.123 -7.871 12.312 1 50.06 140 ARG A CA 1
ATOM 1147 C C . ARG A 1 140 ? -1.526 -7.617 13.695 1 50.06 140 ARG A C 1
ATOM 1149 O O . ARG A 1 140 ? -2.201 -7.09 14.578 1 50.06 140 ARG A O 1
ATOM 1156 N N . SER A 1 141 ? -0.576 -8.414 14.094 1 41.41 141 SER A N 1
ATOM 1157 C CA . SER A 1 141 ? 0.054 -8.242 15.398 1 41.41 141 SER A CA 1
ATOM 1158 C C . SER A 1 141 ? 0.496 -6.797 15.609 1 41.41 141 SER A C 1
ATOM 1160 O O . SER A 1 141 ? 0.801 -6.086 14.648 1 41.41 141 SER A O 1
ATOM 1162 N N . GLN A 1 142 ? 0.197 -6.203 16.75 1 42.09 142 GLN A N 1
ATOM 1163 C CA . GLN A 1 142 ? 0.563 -4.914 17.328 1 42.09 142 GLN A CA 1
ATOM 1164 C C . GLN A 1 142 ? 1.987 -4.523 16.938 1 42.09 142 GLN A C 1
ATOM 1166 O O . GLN A 1 142 ? 2.287 -3.342 16.766 1 42.09 142 GLN A O 1
ATOM 1171 N N . TYR A 1 143 ? 2.875 -5.367 16.859 1 41.97 143 TYR A N 1
ATOM 1172 C CA . TYR A 1 143 ? 4.309 -5.117 16.75 1 41.97 143 TYR A CA 1
ATOM 1173 C C . TYR A 1 143 ? 4.66 -4.625 15.344 1 41.97 143 TYR A C 1
ATOM 1175 O O . TYR A 1 143 ? 5.703 -3.998 15.148 1 41.97 143 TYR A O 1
ATOM 1183 N N . SER A 1 144 ? 3.98 -4.926 14.367 1 42.31 144 SER A N 1
ATOM 1184 C CA . SER A 1 144 ? 4.363 -4.703 12.977 1 42.31 144 SER A CA 1
ATOM 1185 C C . SER A 1 144 ? 4.098 -3.26 12.555 1 42.31 144 SER A C 1
ATOM 1187 O O . SER A 1 144 ? 4.598 -2.807 11.523 1 42.31 144 SER A O 1
ATOM 1189 N N . VAL A 1 145 ? 3.051 -2.609 13.07 1 42.28 145 VAL A N 1
ATOM 1190 C CA . VAL A 1 145 ? 2.703 -1.242 12.695 1 42.28 145 VAL A CA 1
ATOM 1191 C C . VAL A 1 145 ? 3.609 -0.258 13.43 1 42.28 145 VAL A C 1
ATOM 1193 O O . VAL A 1 145 ? 3.711 0.909 13.047 1 42.28 145 VAL A O 1
ATOM 1196 N N . ASN A 1 146 ? 4.074 -0.55 14.602 1 38.19 146 ASN A N 1
ATOM 1197 C CA . ASN A 1 146 ? 4.781 0.4 15.453 1 38.19 146 ASN A CA 1
ATOM 1198 C C . ASN A 1 146 ? 6.238 0.555 15.031 1 38.19 146 ASN A C 1
ATOM 1200 O O . ASN A 1 146 ? 6.984 1.333 15.625 1 38.19 146 ASN A O 1
ATOM 1204 N N . SER A 1 147 ? 6.727 -0.303 14.07 1 33.75 147 SER A N 1
ATOM 1205 C CA . SER A 1 147 ? 8.156 -0.076 13.906 1 33.75 147 SER A CA 1
ATOM 1206 C C . SER A 1 147 ? 8.43 1.099 12.977 1 33.75 147 SER A C 1
ATOM 1208 O O . SER A 1 147 ? 7.695 1.311 12.008 1 33.75 147 SER A O 1
ATOM 1210 N N . MET B 1 1 ? 16.344 -30.812 -18.375 1 32.44 1 MET B N 1
ATOM 1211 C CA . MET B 1 1 ? 15.727 -29.516 -18.688 1 32.44 1 MET B CA 1
ATOM 1212 C C . MET B 1 1 ? 16.406 -28.391 -17.922 1 32.44 1 MET B C 1
ATOM 1214 O O . MET B 1 1 ? 16.375 -28.359 -16.688 1 32.44 1 MET B O 1
ATOM 1218 N N . THR B 1 2 ? 17.375 -27.75 -18.562 1 33.91 2 THR B N 1
ATOM 1219 C CA . THR B 1 2 ? 18.438 -26.906 -18.031 1 33.91 2 THR B CA 1
ATOM 1220 C C . THR B 1 2 ? 17.875 -25.578 -17.547 1 33.91 2 THR B C 1
ATOM 1222 O O . THR B 1 2 ? 16.781 -25.172 -17.953 1 33.91 2 THR B O 1
ATOM 1225 N N . ASP B 1 3 ? 18.562 -24.953 -16.562 1 38.75 3 ASP B N 1
ATOM 1226 C CA . ASP B 1 3 ? 18.5 -23.625 -15.945 1 38.75 3 ASP B CA 1
ATOM 1227 C C . ASP B 1 3 ? 18.219 -22.547 -16.984 1 38.75 3 ASP B C 1
ATOM 1229 O O . ASP B 1 3 ? 17.578 -21.547 -16.672 1 38.75 3 ASP B O 1
ATOM 1233 N N . VAL B 1 4 ? 18.688 -22.812 -18.172 1 40.44 4 VAL B N 1
ATOM 1234 C CA . VAL B 1 4 ? 18.656 -21.844 -19.266 1 40.44 4 VAL B CA 1
ATOM 1235 C C . VAL B 1 4 ? 17.234 -21.719 -19.812 1 40.44 4 VAL B C 1
ATOM 1237 O O . VAL B 1 4 ? 16.734 -20.625 -20.047 1 40.44 4 VAL B O 1
ATOM 1240 N N . GLU B 1 5 ? 16.578 -22.859 -20.156 1 38.34 5 GLU B N 1
ATOM 1241 C CA . GLU B 1 5 ? 15.266 -22.891 -20.797 1 38.34 5 GLU B CA 1
ATOM 1242 C C . GLU B 1 5 ? 14.188 -22.359 -19.859 1 38.34 5 GLU B C 1
ATOM 1244 O O . GLU B 1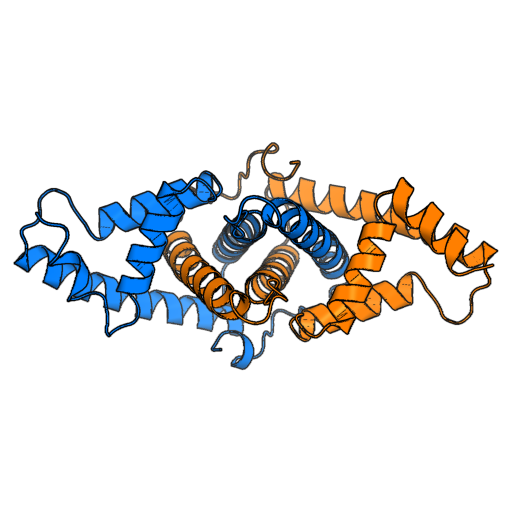 5 ? 13.258 -21.688 -20.297 1 38.34 5 GLU B O 1
ATOM 1249 N N . PHE B 1 6 ? 14.336 -22.625 -18.625 1 38.94 6 PHE B N 1
ATOM 1250 C CA . PHE B 1 6 ? 13.438 -22.047 -17.625 1 38.94 6 PHE B CA 1
ATOM 1251 C C . PHE B 1 6 ? 13.492 -20.531 -17.672 1 38.94 6 PHE B C 1
ATOM 1253 O O . PHE B 1 6 ? 12.461 -19.859 -17.547 1 38.94 6 PHE B O 1
ATOM 1260 N N . ARG B 1 7 ? 14.633 -20.031 -17.969 1 44.59 7 ARG B N 1
ATOM 1261 C CA . ARG B 1 7 ? 14.906 -18.594 -18.094 1 44.59 7 ARG B CA 1
ATOM 1262 C C . ARG B 1 7 ? 14.141 -17.984 -19.25 1 44.59 7 ARG B C 1
ATOM 1264 O O . ARG B 1 7 ? 13.625 -16.875 -19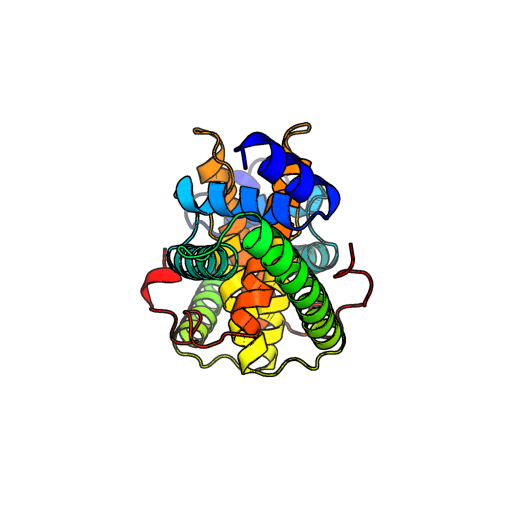.156 1 44.59 7 ARG B O 1
ATOM 1271 N N . LEU B 1 8 ? 14.148 -18.625 -20.375 1 42.22 8 LEU B N 1
ATOM 1272 C CA . LEU B 1 8 ? 13.562 -18.156 -21.625 1 42.22 8 LEU B CA 1
ATOM 1273 C C . LEU B 1 8 ? 12.047 -18.062 -21.5 1 42.22 8 LEU B C 1
ATOM 1275 O O . LEU B 1 8 ? 11.438 -17.109 -22 1 42.22 8 LEU B O 1
ATOM 1279 N N . TYR B 1 9 ? 11.391 -19.156 -21.172 1 41 9 TYR B N 1
ATOM 1280 C CA . TYR B 1 9 ? 9.938 -19.203 -21.109 1 41 9 TYR B CA 1
ATOM 1281 C C . TYR B 1 9 ? 9.406 -18.188 -20.109 1 41 9 TYR B C 1
ATOM 1283 O O . TYR B 1 9 ? 8.289 -17.672 -20.25 1 41 9 TYR B O 1
ATOM 1291 N N . LEU B 1 10 ? 10.102 -17.891 -19.094 1 44.53 10 LEU B N 1
ATOM 1292 C CA . LEU B 1 10 ? 9.836 -16.938 -18.016 1 44.53 10 LEU B CA 1
ATOM 1293 C C . LEU B 1 10 ? 9.734 -15.516 -18.562 1 44.53 10 LEU B C 1
ATOM 1295 O O . LEU B 1 10 ? 8.914 -14.727 -18.094 1 44.53 10 LEU B O 1
ATOM 1299 N N . ASP B 1 11 ? 10.57 -15.109 -19.453 1 47.5 11 ASP B N 1
ATOM 1300 C CA . ASP B 1 11 ? 10.688 -13.766 -20.016 1 47.5 11 ASP B CA 1
ATOM 1301 C C . ASP B 1 11 ? 9.492 -13.422 -20.891 1 47.5 11 ASP B C 1
ATOM 1303 O O . ASP B 1 11 ? 9.062 -12.266 -20.938 1 47.5 11 ASP B O 1
ATOM 1307 N N . ASN B 1 12 ? 9.062 -14.234 -21.672 1 44.97 12 ASN B N 1
ATOM 1308 C CA . ASN B 1 12 ? 8.133 -13.922 -22.75 1 44.97 12 ASN B CA 1
ATOM 1309 C C . ASN B 1 12 ? 6.727 -13.672 -22.219 1 44.97 12 ASN B C 1
ATOM 1311 O O . ASN B 1 12 ? 5.926 -12.992 -22.859 1 44.97 12 ASN B O 1
ATOM 1315 N N . VAL B 1 13 ? 6.324 -14.422 -21.188 1 45.72 13 VAL B N 1
ATOM 1316 C CA . VAL B 1 13 ? 4.93 -14.242 -20.797 1 45.72 13 VAL B CA 1
ATOM 1317 C C . VAL B 1 13 ? 4.844 -13.289 -19.609 1 45.72 13 VAL B C 1
ATOM 1319 O O . VAL B 1 13 ? 3.75 -12.922 -19.172 1 45.72 13 VAL B O 1
ATOM 1322 N N . GLY B 1 14 ? 5.832 -12.469 -19.266 1 51.16 14 GLY B N 1
ATOM 1323 C CA . GLY B 1 14 ? 5.852 -11.484 -18.203 1 51.16 14 GLY B CA 1
ATOM 1324 C C . GLY B 1 14 ? 5.66 -12.094 -16.828 1 51.16 14 GLY B C 1
ATOM 1325 O O . GLY B 1 14 ? 6.008 -11.477 -15.82 1 51.16 14 GLY B O 1
ATOM 1326 N N . CYS B 1 15 ? 5.027 -13.266 -16.719 1 52.44 15 CYS B N 1
ATOM 1327 C CA . CYS B 1 15 ? 4.742 -13.953 -15.461 1 52.44 15 CYS B CA 1
ATOM 1328 C C . CYS B 1 15 ? 6.027 -14.461 -14.82 1 52.44 15 CYS B C 1
ATOM 1330 O O . CYS B 1 15 ? 6.219 -14.328 -13.609 1 52.44 15 CYS B O 1
ATOM 1332 N N . VAL B 1 16 ? 6.934 -14.969 -15.469 1 54.53 16 VAL B N 1
ATOM 1333 C CA . VAL B 1 16 ? 8.125 -15.594 -14.906 1 54.53 16 VAL B CA 1
ATOM 1334 C C . VAL B 1 16 ? 9.062 -14.523 -14.359 1 54.53 16 VAL B C 1
ATOM 1336 O O . VAL B 1 16 ? 9.672 -14.703 -13.297 1 54.53 16 VAL B O 1
ATOM 1339 N N . THR B 1 17 ? 9.234 -13.531 -15.242 1 59.88 17 THR B N 1
ATOM 1340 C CA . THR B 1 17 ? 10.047 -12.438 -14.711 1 59.88 17 THR B CA 1
ATOM 1341 C C . THR B 1 17 ? 9.539 -12 -13.336 1 59.88 17 THR B C 1
ATOM 1343 O O . THR B 1 17 ? 10.336 -11.711 -12.445 1 59.88 17 THR B O 1
ATOM 1346 N N . ARG B 1 18 ? 8.328 -12.195 -13.344 1 65.56 18 ARG B N 1
ATOM 1347 C CA . ARG B 1 18 ? 7.703 -11.812 -12.086 1 65.56 18 ARG B CA 1
ATOM 1348 C C . ARG B 1 18 ? 8.07 -12.797 -10.977 1 65.56 18 ARG B C 1
ATOM 1350 O O . ARG B 1 18 ? 8.344 -12.391 -9.844 1 65.56 18 ARG B O 1
ATOM 1357 N N . LEU B 1 19 ? 8.109 -14.07 -11.406 1 66.19 19 LEU B N 1
ATOM 1358 C CA . LEU B 1 19 ? 8.414 -15.094 -10.414 1 66.19 19 LEU B CA 1
ATOM 1359 C C . LEU B 1 19 ? 9.883 -15.031 -10.008 1 66.19 19 LEU B C 1
ATOM 1361 O O . LEU B 1 19 ? 10.219 -15.203 -8.836 1 66.19 19 LEU B O 1
ATOM 1365 N N . LYS B 1 20 ? 10.727 -14.875 -11.023 1 65.75 20 LYS B N 1
ATOM 1366 C CA . LYS B 1 20 ? 12.148 -14.734 -10.711 1 65.75 20 LYS B CA 1
ATOM 1367 C C . LYS B 1 20 ? 12.391 -13.562 -9.766 1 65.75 20 LYS B C 1
ATOM 1369 O O . LYS B 1 20 ? 13.172 -13.664 -8.82 1 65.75 20 LYS B O 1
ATOM 1374 N N . GLN B 1 21 ? 11.773 -12.562 -10.141 1 71 21 GLN B N 1
ATOM 1375 C CA . GLN B 1 21 ? 11.898 -11.391 -9.281 1 71 21 GLN B CA 1
ATOM 1376 C C . GLN B 1 21 ? 11.383 -11.68 -7.875 1 71 21 GLN B C 1
ATOM 1378 O O . GLN B 1 21 ? 11.977 -11.242 -6.887 1 71 21 GLN B O 1
ATOM 1383 N N . LEU B 1 22 ? 10.289 -12.352 -7.867 1 73 22 LEU B N 1
ATOM 1384 C CA . LEU B 1 22 ? 9.742 -12.734 -6.57 1 73 22 LEU B CA 1
ATOM 1385 C C . LEU B 1 22 ? 10.742 -13.578 -5.789 1 73 22 LEU B C 1
ATOM 1387 O O . LEU B 1 22 ? 10.969 -13.352 -4.602 1 73 22 LEU B O 1
ATOM 1391 N N . CYS B 1 23 ? 11.312 -14.523 -6.426 1 67.19 23 CYS B N 1
ATOM 1392 C CA . CYS B 1 23 ? 12.32 -15.367 -5.797 1 67.19 23 CYS B CA 1
ATOM 1393 C C . CYS B 1 23 ? 13.477 -14.523 -5.27 1 67.19 23 CYS B C 1
ATOM 1395 O O . CYS B 1 23 ? 13.922 -14.719 -4.133 1 67.19 23 CYS B O 1
ATOM 1397 N N . TRP B 1 24 ? 13.852 -13.648 -6.07 1 67.44 24 TRP B N 1
ATOM 1398 C CA . TRP B 1 24 ? 14.969 -12.789 -5.684 1 67.44 24 TRP B CA 1
ATOM 1399 C C . TRP B 1 24 ? 14.617 -11.961 -4.449 1 67.44 24 TRP B C 1
ATOM 1401 O O . TRP B 1 24 ? 15.414 -11.859 -3.514 1 67.44 24 TRP B O 1
ATOM 1411 N N . ASP B 1 25 ? 13.516 -11.453 -4.441 1 70.44 25 ASP B N 1
ATOM 1412 C CA . ASP B 1 25 ? 13.086 -10.594 -3.342 1 70.44 25 ASP B CA 1
ATOM 1413 C C . ASP B 1 25 ? 12.914 -11.398 -2.055 1 70.44 25 ASP B C 1
ATOM 1415 O O . ASP B 1 25 ? 13.211 -10.906 -0.965 1 70.44 25 ASP B O 1
ATOM 1419 N N . ILE B 1 26 ? 12.43 -12.531 -2.207 1 67.44 26 ILE B N 1
ATOM 1420 C CA . ILE B 1 26 ? 12.242 -13.414 -1.062 1 67.44 26 ILE B CA 1
ATOM 1421 C C . ILE B 1 26 ? 13.602 -13.781 -0.467 1 67.44 26 ILE B C 1
ATOM 1423 O O . ILE B 1 26 ? 13.766 -13.789 0.755 1 67.44 26 ILE B O 1
ATOM 1427 N N . PHE B 1 27 ? 14.555 -13.961 -1.305 1 66.38 27 PHE B N 1
ATOM 1428 C CA . PHE B 1 27 ? 15.852 -14.453 -0.867 1 66.38 27 PHE B CA 1
ATOM 1429 C C . PHE B 1 27 ? 16.719 -13.305 -0.349 1 66.38 27 PHE B C 1
ATOM 1431 O O . PHE B 1 27 ? 17.547 -13.5 0.541 1 66.38 27 PHE B O 1
ATOM 1438 N N . ARG B 1 28 ? 16.594 -12.18 -0.849 1 66.44 28 ARG B N 1
ATOM 1439 C CA . ARG B 1 28 ? 17.453 -11.062 -0.489 1 66.44 28 ARG B CA 1
ATOM 1440 C C . ARG B 1 28 ? 17.078 -10.484 0.866 1 66.44 28 ARG B C 1
ATOM 1442 O O . ARG B 1 28 ? 17.844 -9.719 1.461 1 66.44 28 ARG B O 1
ATOM 1449 N N . GLY B 1 29 ? 16.047 -10.875 1.509 1 63.38 29 GLY B N 1
ATOM 1450 C CA . GLY B 1 29 ? 15.734 -10.578 2.898 1 63.38 29 GLY B CA 1
ATOM 1451 C C . GLY B 1 29 ? 15.086 -9.219 3.092 1 63.38 29 GLY B C 1
ATOM 1452 O O . GLY B 1 29 ? 14.906 -8.773 4.223 1 63.38 29 GLY B O 1
ATOM 1453 N N . GLY B 1 30 ? 14.68 -8.477 2.049 1 65.88 30 GLY B N 1
ATOM 1454 C CA . GLY B 1 30 ? 14.078 -7.164 2.252 1 65.88 30 GLY B CA 1
ATOM 1455 C C . GLY B 1 30 ? 12.578 -7.219 2.436 1 65.88 30 GLY B C 1
ATOM 1456 O O . GLY B 1 30 ? 11.969 -6.262 2.93 1 65.88 30 GLY B O 1
ATOM 1457 N N . LEU B 1 31 ? 11.938 -8.375 2.287 1 74.75 31 LEU B N 1
ATOM 1458 C CA . LEU B 1 31 ? 10.484 -8.492 2.355 1 74.75 31 LEU B CA 1
ATOM 1459 C C . LEU B 1 31 ? 10.023 -8.641 3.801 1 74.75 31 LEU B C 1
ATOM 1461 O O . LEU B 1 31 ? 10.656 -9.344 4.594 1 74.75 31 LEU B O 1
ATOM 1465 N N . GLN B 1 32 ? 8.953 -7.945 4.117 1 79.19 32 GLN B N 1
ATOM 1466 C CA . GLN B 1 32 ? 8.273 -8.195 5.387 1 79.19 32 GLN B CA 1
ATOM 1467 C C . GLN B 1 32 ? 7.961 -9.68 5.559 1 79.19 32 GLN B C 1
ATOM 1469 O O . GLN B 1 32 ? 7.684 -10.375 4.578 1 79.19 32 GLN B O 1
ATOM 1474 N N . PRO B 1 33 ? 8.07 -10.164 6.805 1 81.25 33 PRO B N 1
ATOM 1475 C CA . PRO B 1 33 ? 7.883 -11.594 7.055 1 81.25 33 PRO B CA 1
ATOM 1476 C C . PRO B 1 33 ? 6.586 -12.133 6.453 1 81.25 33 PRO B C 1
ATOM 1478 O O . PRO B 1 33 ? 6.57 -13.227 5.879 1 81.25 33 PRO B O 1
ATOM 1481 N N . GLU B 1 34 ? 5.504 -11.383 6.617 1 82 34 GLU B N 1
ATOM 1482 C CA . GLU B 1 34 ? 4.223 -11.844 6.09 1 82 34 GLU B CA 1
ATOM 1483 C C . GLU B 1 34 ? 4.266 -11.953 4.566 1 82 34 GLU B C 1
ATOM 1485 O O . GLU B 1 34 ? 3.711 -12.898 3.996 1 82 34 GLU B O 1
ATOM 1490 N N . LEU B 1 35 ? 4.914 -10.992 3.916 1 82.81 35 LEU B N 1
ATOM 1491 C CA . LEU B 1 35 ? 5.051 -11.031 2.465 1 82.81 35 LEU B CA 1
ATOM 1492 C C . LEU B 1 35 ? 5.898 -12.227 2.033 1 82.81 35 LEU B C 1
ATOM 1494 O O . LEU B 1 35 ? 5.621 -12.852 1.006 1 82.81 35 LEU B O 1
ATOM 1498 N N . ARG B 1 36 ? 6.914 -12.492 2.863 1 82.38 36 ARG B N 1
ATOM 1499 C CA . ARG B 1 36 ? 7.785 -13.617 2.553 1 82.38 36 ARG B CA 1
ATOM 1500 C C . ARG B 1 36 ? 7.023 -14.938 2.615 1 82.38 36 ARG B C 1
ATOM 1502 O O . ARG B 1 36 ? 7.227 -15.82 1.775 1 82.38 36 ARG B O 1
ATOM 1509 N N . LYS B 1 37 ? 6.18 -15.07 3.586 1 84.44 37 LYS B N 1
ATOM 1510 C CA . LYS B 1 37 ? 5.352 -16.266 3.707 1 84.44 37 LYS B CA 1
ATOM 1511 C C . LYS B 1 37 ? 4.488 -16.469 2.465 1 84.44 37 LYS B C 1
ATOM 1513 O O . LYS B 1 37 ? 4.414 -17.562 1.923 1 84.44 37 LYS B O 1
ATOM 1518 N N . VAL B 1 38 ? 3.816 -15.422 2.088 1 82.94 38 VAL B N 1
ATOM 1519 C CA . VAL B 1 38 ? 2.986 -15.477 0.888 1 82.94 38 VAL B CA 1
ATOM 1520 C C . VAL B 1 38 ? 3.848 -15.828 -0.322 1 82.94 38 VAL B C 1
ATOM 1522 O O . VAL B 1 38 ? 3.469 -16.688 -1.131 1 82.94 38 VAL B O 1
ATOM 1525 N N . GLY B 1 39 ? 5.012 -15.188 -0.462 1 83.25 39 GLY B N 1
ATOM 1526 C CA . GLY B 1 39 ? 5.934 -15.469 -1.551 1 83.25 39 GLY B CA 1
ATOM 1527 C C . GLY B 1 39 ? 6.324 -16.938 -1.633 1 83.25 39 GLY B C 1
ATOM 1528 O O . GLY B 1 39 ? 6.328 -17.516 -2.717 1 83.25 39 GLY B O 1
ATOM 1529 N N . TRP B 1 40 ? 6.602 -17.531 -0.535 1 81.38 40 TRP B N 1
ATOM 1530 C CA . TRP B 1 40 ? 6.992 -18.938 -0.488 1 81.38 40 TRP B CA 1
ATOM 1531 C C . TRP B 1 40 ? 5.852 -19.828 -0.956 1 81.38 40 TRP B C 1
ATOM 1533 O O . TRP B 1 40 ? 6.074 -20.797 -1.683 1 81.38 40 TRP B O 1
ATOM 1543 N N . ARG B 1 41 ? 4.695 -19.516 -0.526 1 83.81 41 ARG B N 1
ATOM 1544 C CA . ARG B 1 41 ? 3.535 -20.297 -0.92 1 83.81 41 ARG B CA 1
ATOM 1545 C C . ARG B 1 41 ? 3.316 -20.25 -2.428 1 83.81 41 ARG B C 1
ATOM 1547 O O . ARG B 1 41 ? 2.977 -21.25 -3.053 1 83.81 41 ARG B O 1
ATOM 1554 N N . ILE B 1 42 ? 3.469 -19.125 -2.961 1 83.06 42 ILE B N 1
ATOM 1555 C CA . ILE B 1 42 ? 3.338 -18.953 -4.402 1 83.06 42 ILE B CA 1
ATOM 1556 C C . ILE B 1 42 ? 4.398 -19.781 -5.117 1 83.06 42 ILE B C 1
ATOM 1558 O O . ILE B 1 42 ? 4.09 -20.5 -6.074 1 83.06 42 ILE B O 1
ATOM 1562 N N . LEU B 1 43 ? 5.633 -19.766 -4.684 1 79.25 43 LEU B N 1
ATOM 1563 C CA . LEU B 1 43 ? 6.727 -20.5 -5.301 1 79.25 43 LEU B CA 1
ATOM 1564 C C . LEU B 1 43 ? 6.473 -22 -5.246 1 79.25 43 LEU B C 1
ATOM 1566 O O . LEU B 1 43 ? 6.719 -22.719 -6.223 1 79.25 43 LEU B O 1
ATOM 1570 N N . LEU B 1 44 ? 5.93 -22.453 -4.148 1 78.88 44 LEU B N 1
ATOM 1571 C CA . LEU B 1 44 ? 5.656 -23.875 -3.969 1 78.88 44 LEU B CA 1
ATOM 1572 C C . LEU B 1 44 ? 4.488 -24.328 -4.844 1 78.88 44 LEU B C 1
ATOM 1574 O O . LEU B 1 44 ? 4.41 -25.484 -5.234 1 78.88 44 LEU B O 1
ATOM 1578 N N . SER B 1 45 ? 3.625 -23.359 -5.078 1 80.19 45 SER B N 1
ATOM 1579 C CA . SER B 1 45 ? 2.459 -23.672 -5.898 1 80.19 45 SER B CA 1
ATOM 1580 C C . SER B 1 45 ? 2.834 -23.781 -7.371 1 80.19 45 SER B C 1
ATOM 1582 O O . SER B 1 45 ? 2.207 -24.531 -8.125 1 80.19 45 SER B O 1
ATOM 1584 N N . VAL B 1 46 ? 3.85 -23.078 -7.793 1 77.56 46 VAL B N 1
ATOM 1585 C CA . VAL B 1 46 ? 4.227 -23.062 -9.203 1 77.56 46 VAL B CA 1
ATOM 1586 C C . VAL B 1 46 ? 5.363 -24.047 -9.445 1 77.56 46 VAL B C 1
ATOM 1588 O O . VAL B 1 46 ? 5.543 -24.531 -10.57 1 77.56 46 VAL B O 1
ATOM 1591 N N . PHE B 1 47 ? 6.105 -24.312 -8.422 1 76.69 47 PHE B N 1
ATOM 1592 C CA . PHE B 1 47 ? 7.199 -25.266 -8.547 1 76.69 47 PHE B CA 1
ATOM 1593 C C . PHE B 1 47 ? 7.09 -26.344 -7.477 1 76.69 47 PHE B C 1
ATOM 1595 O O . PHE B 1 47 ? 7.945 -26.438 -6.594 1 76.69 47 PHE B O 1
ATOM 1602 N N . PRO B 1 48 ? 6.07 -27.203 -7.816 1 74.81 48 PRO B N 1
ATOM 1603 C CA . PRO B 1 48 ? 6.039 -28.312 -6.863 1 74.81 48 PRO B CA 1
ATOM 1604 C C . PRO B 1 48 ? 7.254 -29.234 -6.984 1 74.81 48 PRO B C 1
ATOM 1606 O O . PRO B 1 48 ? 7.812 -29.375 -8.078 1 74.81 48 PRO B O 1
ATOM 1609 N N . SER B 1 49 ? 7.688 -29.75 -5.879 1 74.44 49 SER B N 1
ATOM 1610 C CA . SER B 1 49 ? 8.914 -30.547 -5.812 1 74.44 49 SER B CA 1
ATOM 1611 C C . SER B 1 49 ? 8.805 -31.812 -6.645 1 74.44 49 SER B C 1
ATOM 1613 O O . SER B 1 49 ? 9.805 -32.344 -7.121 1 74.44 49 SER B O 1
ATOM 1615 N N . ASP B 1 50 ? 7.738 -32.281 -6.879 1 75.12 50 ASP B N 1
ATOM 1616 C CA . ASP B 1 50 ? 7.566 -33.594 -7.453 1 75.12 50 ASP B CA 1
ATOM 1617 C C . ASP B 1 50 ? 7.191 -33.531 -8.93 1 75.12 50 ASP B C 1
ATOM 1619 O O . ASP B 1 50 ? 6.562 -34.438 -9.469 1 75.12 50 ASP B O 1
ATOM 1623 N N . THR B 1 51 ? 7.488 -32.531 -9.57 1 73.31 51 THR B N 1
ATOM 1624 C CA . THR B 1 51 ? 7.055 -32.406 -10.961 1 73.31 51 THR B CA 1
ATOM 1625 C C . THR B 1 51 ? 8.242 -32.562 -11.914 1 73.31 51 THR B C 1
ATOM 1627 O O . THR B 1 51 ? 9.383 -32.281 -11.539 1 73.31 51 THR B O 1
ATOM 1630 N N . THR B 1 52 ? 7.855 -33.219 -13.07 1 74.38 52 THR B N 1
ATOM 1631 C CA . THR B 1 52 ? 8.828 -33.312 -14.156 1 74.38 52 THR B CA 1
ATOM 1632 C C . THR B 1 52 ? 8.914 -32 -14.93 1 74.38 52 THR B C 1
ATOM 1634 O O . THR B 1 52 ? 8.102 -31.094 -14.719 1 74.38 52 THR B O 1
ATOM 1637 N N . GLY B 1 53 ? 9.906 -31.891 -15.844 1 68.88 53 GLY B N 1
ATOM 1638 C CA . GLY B 1 53 ? 10.102 -30.688 -16.625 1 68.88 53 GLY B CA 1
ATOM 1639 C C . GLY B 1 53 ? 8.875 -30.297 -17.438 1 68.88 53 GLY B C 1
ATOM 1640 O O . GLY B 1 53 ? 8.453 -29.141 -17.422 1 68.88 53 GLY B O 1
ATOM 1641 N N . GLN B 1 54 ? 8.391 -31.312 -18.172 1 73.94 54 GLN B N 1
ATOM 1642 C CA . GLN B 1 54 ? 7.219 -31.031 -19 1 73.94 54 GLN B CA 1
ATOM 1643 C C . GLN B 1 54 ? 6.008 -30.672 -18.156 1 73.94 54 GLN B C 1
ATOM 1645 O O . GLN B 1 54 ? 5.23 -29.781 -18.5 1 73.94 54 GLN B O 1
ATOM 1650 N N . GLU B 1 55 ? 5.809 -31.375 -17.016 1 78.75 55 GLU B N 1
ATOM 1651 C CA . GLU B 1 55 ? 4.715 -31.109 -16.094 1 78.75 55 GLU B CA 1
ATOM 1652 C C . GLU B 1 55 ? 4.836 -29.703 -15.5 1 78.75 55 GLU B C 1
ATOM 1654 O O . GLU B 1 55 ? 3.826 -29.016 -15.297 1 78.75 55 GLU B O 1
ATOM 1659 N N . ARG B 1 56 ? 6.004 -29.297 -15.406 1 74.5 56 ARG B N 1
ATOM 1660 C CA . ARG B 1 56 ? 6.27 -27.969 -14.844 1 74.5 56 ARG B CA 1
AT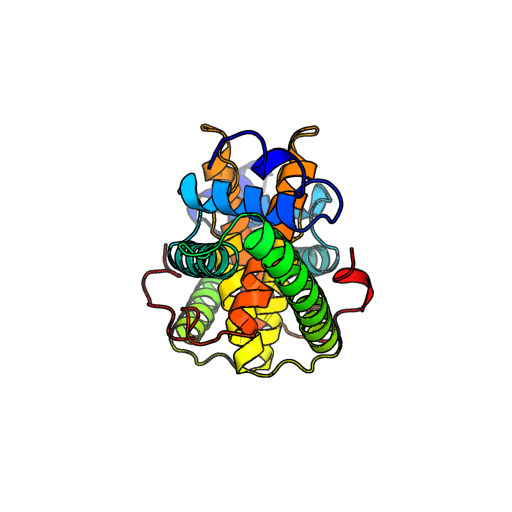OM 1661 C C . ARG B 1 56 ? 5.863 -26.875 -15.82 1 74.5 56 ARG B C 1
ATOM 1663 O O . ARG B 1 56 ? 5.297 -25.859 -15.414 1 74.5 56 ARG B O 1
ATOM 1670 N N . ILE B 1 57 ? 6.195 -27.141 -17.078 1 73.94 57 ILE B N 1
ATOM 1671 C CA . ILE B 1 57 ? 5.852 -26.141 -18.094 1 73.94 57 ILE B CA 1
ATOM 1672 C C . ILE B 1 57 ? 4.336 -25.984 -18.172 1 73.94 57 ILE B C 1
ATOM 1674 O O . ILE B 1 57 ? 3.822 -24.875 -18.172 1 73.94 57 ILE B O 1
ATOM 1678 N N . SER B 1 58 ? 3.668 -27.109 -18.25 1 81.31 58 SER B N 1
ATOM 1679 C CA . SER B 1 58 ? 2.209 -27.078 -18.312 1 81.31 58 SER B CA 1
ATOM 1680 C C . SER B 1 58 ? 1.607 -26.438 -17.062 1 81.31 58 SER B C 1
ATOM 1682 O O . SER B 1 58 ? 0.652 -25.672 -17.172 1 81.31 58 SER B O 1
ATOM 1684 N N . LEU B 1 59 ? 2.072 -26.734 -15.922 1 82 59 LEU B N 1
ATOM 1685 C CA . LEU B 1 59 ? 1.597 -26.172 -14.664 1 82 59 LEU B CA 1
ATOM 1686 C C . LEU B 1 59 ? 1.803 -24.656 -14.641 1 82 59 LEU B C 1
ATOM 1688 O O . LEU B 1 59 ? 0.908 -23.922 -14.234 1 82 59 LEU B O 1
ATOM 1692 N N . LEU B 1 60 ? 2.943 -24.281 -15.109 1 78 60 LEU B N 1
ATOM 1693 C CA . LEU B 1 60 ? 3.254 -22.859 -15.125 1 78 60 LEU B CA 1
ATOM 1694 C C . LEU B 1 60 ? 2.297 -22.094 -16.047 1 78 60 LEU B C 1
ATOM 1696 O O . LEU B 1 60 ? 1.857 -20.984 -15.711 1 78 60 LEU B O 1
ATOM 1700 N N . GLU B 1 61 ? 2.066 -22.688 -17.141 1 81.25 61 GLU B N 1
ATOM 1701 C CA . GLU B 1 61 ? 1.143 -22.047 -18.078 1 81.25 61 GLU B CA 1
ATOM 1702 C C . GLU B 1 61 ? -0.252 -21.922 -17.469 1 81.25 61 GLU B C 1
ATOM 1704 O O . GLU B 1 61 ? -0.886 -20.875 -17.594 1 81.25 61 GLU B O 1
ATOM 1709 N N . THR B 1 62 ? -0.693 -23 -16.875 1 85 62 THR B N 1
ATOM 1710 C CA . THR B 1 62 ? -2.016 -23 -16.266 1 85 62 THR B CA 1
ATOM 1711 C C . THR B 1 62 ? -2.088 -21.984 -15.125 1 85 62 THR B C 1
ATOM 1713 O O . THR B 1 62 ? -3.047 -21.219 -15.031 1 85 62 THR B O 1
ATOM 1716 N N . LYS B 1 63 ? -1.104 -21.938 -14.305 1 84.31 63 LYS B N 1
ATOM 1717 C CA . LYS B 1 63 ? -1.074 -21.031 -13.172 1 84.31 63 LYS B CA 1
ATOM 1718 C C . LYS B 1 63 ? -0.988 -19.578 -13.633 1 84.31 63 LYS B C 1
ATOM 1720 O O . LYS B 1 63 ? -1.565 -18.688 -13.008 1 84.31 63 LYS B O 1
ATOM 1725 N N . THR B 1 64 ? -0.278 -19.375 -14.688 1 83.44 64 THR B N 1
ATOM 1726 C CA . THR B 1 64 ? -0.176 -18.031 -15.25 1 83.44 64 THR B CA 1
ATOM 1727 C C . THR B 1 64 ? -1.537 -17.547 -15.734 1 83.44 64 THR B C 1
ATOM 1729 O O . THR B 1 64 ? -1.926 -16.406 -15.461 1 83.44 64 THR B O 1
ATOM 1732 N N . ARG B 1 65 ? -2.221 -18.406 -16.422 1 86.5 65 ARG B N 1
ATOM 1733 C CA . ARG B 1 65 ? -3.555 -18.062 -16.906 1 86.5 65 ARG B CA 1
ATOM 1734 C C . ARG B 1 65 ? -4.5 -17.781 -15.742 1 86.5 65 ARG B C 1
ATOM 1736 O O . ARG B 1 65 ? -5.289 -16.828 -15.789 1 86.5 65 ARG B O 1
ATOM 1743 N N . GLN B 1 66 ? -4.449 -18.594 -14.742 1 89.19 66 GLN B N 1
ATOM 1744 C CA . GLN B 1 66 ? -5.277 -18.406 -13.555 1 89.19 66 GLN B CA 1
ATOM 1745 C C . GLN B 1 66 ? -4.949 -17.094 -12.859 1 89.19 66 GLN B C 1
ATOM 1747 O O . GLN B 1 66 ? -5.852 -16.359 -12.453 1 89.19 66 GLN B O 1
ATOM 1752 N N . TYR B 1 67 ? -3.682 -16.766 -12.773 1 87.31 67 TYR B N 1
ATOM 1753 C CA . TYR B 1 67 ? -3.223 -15.539 -12.141 1 87.31 67 TYR B CA 1
ATOM 1754 C C . TYR B 1 67 ? -3.744 -14.312 -12.883 1 87.31 67 TYR B C 1
ATOM 1756 O O . TYR B 1 67 ? -4.277 -13.391 -12.273 1 87.31 67 TYR B O 1
ATOM 1764 N N . LEU B 1 68 ? -3.578 -14.328 -14.156 1 89.38 68 LEU B N 1
ATOM 1765 C CA . LEU B 1 68 ? -3.99 -13.18 -14.961 1 89.38 68 LEU B CA 1
ATOM 1766 C C . LEU B 1 68 ? -5.492 -12.945 -14.844 1 89.38 68 LEU B C 1
ATOM 1768 O O . LEU B 1 68 ? -5.945 -11.805 -14.734 1 89.38 68 LEU B O 1
ATOM 1772 N N . ALA B 1 69 ? -6.242 -14.008 -14.836 1 92.44 69 ALA B N 1
ATOM 1773 C CA . ALA B 1 69 ? -7.691 -13.906 -14.711 1 92.44 69 ALA B CA 1
ATOM 1774 C C . ALA B 1 69 ? -8.086 -13.383 -13.336 1 92.44 69 ALA B C 1
ATOM 1776 O O . ALA B 1 69 ? -8.953 -12.516 -13.219 1 92.44 69 ALA B O 1
ATOM 1777 N N . MET B 1 70 ? -7.457 -13.938 -12.312 1 93.94 70 MET B N 1
ATOM 1778 C CA . MET B 1 70 ? -7.734 -13.523 -10.945 1 93.94 70 MET B CA 1
ATOM 1779 C C . MET B 1 70 ? -7.363 -12.062 -10.727 1 93.94 70 MET B C 1
ATOM 1781 O O . MET B 1 70 ? -8.125 -11.305 -10.117 1 93.94 70 MET B O 1
ATOM 1785 N N . LYS B 1 71 ? -6.203 -11.695 -11.234 1 91.88 71 LYS B N 1
ATOM 1786 C CA . LYS B 1 71 ? -5.727 -10.32 -11.117 1 91.88 71 LYS B CA 1
ATOM 1787 C C . LYS B 1 71 ? -6.703 -9.336 -11.766 1 91.88 71 LYS B C 1
ATOM 1789 O O . LYS B 1 71 ? -7.086 -8.344 -11.148 1 91.88 71 LYS B O 1
ATOM 1794 N N . GLU B 1 72 ? -7.086 -9.648 -12.906 1 93.88 72 GLU B N 1
ATOM 1795 C CA . GLU B 1 72 ? -8.039 -8.789 -13.609 1 93.88 72 GLU B CA 1
ATOM 1796 C C . GLU B 1 72 ? -9.352 -8.68 -12.852 1 93.88 72 GLU B C 1
ATOM 1798 O O . GLU B 1 72 ? -9.945 -7.605 -12.766 1 93.88 72 GLU B O 1
ATOM 1803 N N . THR B 1 73 ? -9.805 -9.781 -12.32 1 94.31 73 THR B N 1
ATOM 1804 C CA . THR B 1 73 ? -11.086 -9.844 -11.617 1 94.31 73 THR B CA 1
ATOM 1805 C C . THR B 1 73 ? -11.078 -8.922 -10.398 1 94.31 73 THR B C 1
ATOM 1807 O O . THR B 1 73 ? -11.969 -8.094 -10.242 1 94.31 73 THR B O 1
ATOM 1810 N N . TRP B 1 74 ? -10.078 -9.07 -9.531 1 94 74 TRP B N 1
ATOM 1811 C CA . TRP B 1 74 ? -10.133 -8.266 -8.32 1 94 74 TRP B CA 1
ATOM 1812 C C . TRP B 1 74 ? -9.859 -6.797 -8.625 1 94 74 TRP B C 1
ATOM 1814 O O . TRP B 1 74 ? -10.391 -5.902 -7.961 1 94 74 TRP B O 1
ATOM 1824 N N . LYS B 1 75 ? -9.008 -6.488 -9.641 1 93.12 75 LYS B N 1
ATOM 1825 C CA . LYS B 1 75 ? -8.766 -5.102 -10.016 1 93.12 75 LYS B CA 1
ATOM 1826 C C . LYS B 1 75 ? -10.039 -4.441 -10.539 1 93.12 75 LYS B C 1
ATOM 1828 O O . LYS B 1 75 ? -10.305 -3.275 -10.234 1 93.12 75 LYS B O 1
ATOM 1833 N N . ARG B 1 76 ? -10.812 -5.184 -11.305 1 93.19 76 ARG B N 1
ATOM 1834 C CA . ARG B 1 76 ? -12.102 -4.688 -11.766 1 93.19 76 ARG B CA 1
ATOM 1835 C C . ARG B 1 76 ? -13.047 -4.449 -10.586 1 93.19 76 ARG B C 1
ATOM 1837 O O . ARG B 1 76 ? -13.719 -3.416 -10.523 1 93.19 76 ARG B O 1
ATOM 1844 N N . ALA B 1 77 ? -13.133 -5.391 -9.734 1 93.69 77 ALA B N 1
ATOM 1845 C CA . ALA B 1 77 ? -13.969 -5.242 -8.547 1 93.69 77 ALA B CA 1
ATOM 1846 C C . ALA B 1 77 ? -13.531 -4.039 -7.711 1 93.69 77 ALA B C 1
ATOM 1848 O O . ALA B 1 77 ? -14.375 -3.33 -7.152 1 93.69 77 ALA B O 1
ATOM 1849 N N . TYR B 1 78 ? -12.25 -3.863 -7.648 1 91.69 78 TYR B N 1
ATOM 1850 C CA . TYR B 1 78 ? -11.703 -2.738 -6.898 1 91.69 78 TYR B CA 1
ATOM 1851 C C . TYR B 1 78 ? -12.164 -1.412 -7.496 1 91.69 78 TYR B C 1
ATOM 1853 O O . TYR B 1 78 ? -12.664 -0.541 -6.781 1 91.69 78 TYR B O 1
ATOM 1861 N N . VAL B 1 79 ? -12.016 -1.257 -8.758 1 88.38 79 VAL B N 1
ATOM 1862 C CA . VAL B 1 79 ? -12.367 -0.021 -9.445 1 88.38 79 VAL B CA 1
ATOM 1863 C C . VAL B 1 79 ? -13.867 0.233 -9.312 1 88.38 79 VAL B C 1
ATOM 1865 O O . VAL B 1 79 ? -14.297 1.382 -9.195 1 88.38 79 VAL B O 1
ATOM 1868 N N . GLN B 1 80 ? -14.602 -0.792 -9.234 1 90.69 80 GLN B N 1
ATOM 1869 C CA . GLN B 1 80 ? -16.062 -0.678 -9.18 1 90.69 80 GLN B CA 1
ATOM 1870 C C . GLN B 1 80 ? -16.547 -0.562 -7.742 1 90.69 80 GLN B C 1
ATOM 1872 O O . GLN B 1 80 ? -17.766 -0.467 -7.5 1 90.69 80 GLN B O 1
ATOM 1877 N N . GLY B 1 81 ? -15.664 -0.599 -6.812 1 89 81 GLY B N 1
ATOM 1878 C CA . GLY B 1 81 ? -16.062 -0.522 -5.414 1 89 81 GLY B CA 1
ATOM 1879 C C . GLY B 1 81 ? -16.812 -1.751 -4.938 1 89 81 GLY B C 1
ATOM 1880 O O . GLY B 1 81 ? -17.734 -1.644 -4.133 1 89 81 GLY B O 1
ATOM 1881 N N . GLN B 1 82 ? -16.438 -2.934 -5.48 1 92.81 82 GLN B N 1
ATOM 1882 C CA . GLN B 1 82 ? -17.219 -4.145 -5.215 1 92.81 82 GLN B CA 1
ATOM 1883 C C . GLN B 1 82 ? -16.406 -5.152 -4.414 1 92.81 82 GLN B C 1
ATOM 1885 O O . GLN B 1 82 ? -16.812 -6.301 -4.25 1 92.81 82 GLN B O 1
ATOM 1890 N N . LEU B 1 83 ? -15.25 -4.727 -3.896 1 93 83 LEU B N 1
ATOM 1891 C CA . LEU B 1 83 ? -14.508 -5.629 -3.021 1 93 83 LEU B CA 1
ATOM 1892 C C . LEU B 1 83 ? -15.211 -5.777 -1.676 1 93 83 LEU B C 1
ATOM 1894 O O . LEU B 1 83 ? -15.742 -4.805 -1.136 1 93 83 LEU B O 1
ATOM 1898 N N . THR B 1 84 ? -15.188 -7.02 -1.193 1 91.81 84 THR B N 1
ATOM 1899 C CA . THR B 1 84 ? -15.727 -7.258 0.142 1 91.81 84 THR B CA 1
ATOM 1900 C C . THR B 1 84 ? -14.836 -6.617 1.205 1 91.81 84 THR B C 1
ATOM 1902 O O . THR B 1 84 ? -13.695 -6.254 0.928 1 91.81 84 THR B O 1
ATOM 1905 N N . GLU B 1 85 ? -15.375 -6.5 2.4 1 90.31 85 GLU B N 1
ATOM 1906 C CA . GLU B 1 85 ? -14.602 -5.973 3.521 1 90.31 85 GLU B CA 1
ATOM 1907 C C . GLU B 1 85 ? -13.336 -6.793 3.754 1 9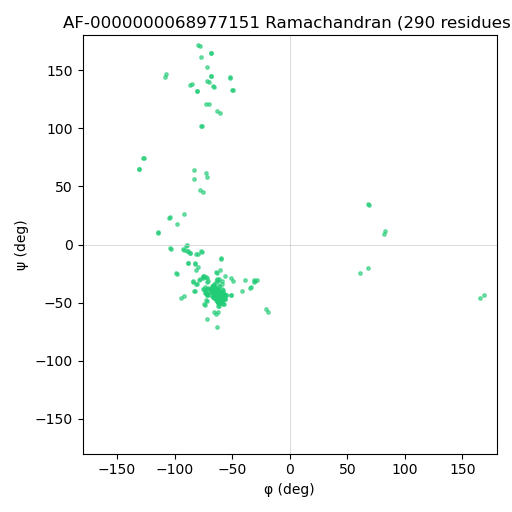0.31 85 GLU B C 1
ATOM 1909 O O . GLU B 1 85 ? -12.273 -6.238 4.016 1 90.31 85 GLU B O 1
ATOM 1914 N N . LYS B 1 86 ? -13.492 -8.086 3.67 1 90.06 86 LYS B N 1
ATOM 1915 C CA . LYS B 1 86 ? -12.359 -8.977 3.867 1 90.06 86 LYS B CA 1
ATOM 1916 C C . LYS B 1 86 ? -11.297 -8.773 2.785 1 90.06 86 LYS B C 1
ATOM 1918 O O . LYS B 1 86 ? -10.102 -8.75 3.076 1 90.06 86 LYS B O 1
ATOM 1923 N N . GLN B 1 87 ? -11.734 -8.625 1.586 1 92.25 87 GLN B N 1
ATOM 1924 C CA . GLN B 1 87 ? -10.82 -8.398 0.474 1 92.25 87 GLN B CA 1
ATOM 1925 C C . GLN B 1 87 ? -10.117 -7.047 0.603 1 92.25 87 GLN B C 1
ATOM 1927 O O . GLN B 1 87 ? -8.93 -6.934 0.32 1 92.25 87 GLN B O 1
ATOM 1932 N N . LEU B 1 88 ? -10.82 -6.055 1.024 1 91.31 88 LEU B N 1
ATOM 1933 C CA . LEU B 1 88 ? -10.242 -4.734 1.252 1 91.31 88 LEU B CA 1
ATOM 1934 C C . LEU B 1 88 ? -9.188 -4.781 2.354 1 91.31 88 LEU B C 1
ATOM 1936 O O . LEU B 1 88 ? -8.125 -4.176 2.229 1 91.31 88 LEU B O 1
ATOM 1940 N N . ALA B 1 89 ? -9.531 -5.461 3.371 1 90.69 89 ALA B N 1
ATOM 1941 C CA . ALA B 1 89 ? -8.594 -5.609 4.477 1 90.69 89 ALA B CA 1
ATOM 1942 C C . ALA B 1 89 ? -7.312 -6.305 4.02 1 90.69 89 ALA B C 1
ATOM 1944 O O . ALA B 1 89 ? -6.211 -5.906 4.402 1 90.69 89 ALA B O 1
ATOM 1945 N N . THR B 1 90 ? -7.453 -7.355 3.242 1 91.31 90 THR B N 1
ATOM 1946 C CA . THR B 1 90 ? -6.312 -8.086 2.699 1 91.31 90 THR B CA 1
ATOM 1947 C C . THR B 1 90 ? -5.461 -7.176 1.813 1 91.31 90 THR B C 1
ATOM 1949 O O . THR B 1 90 ? -4.238 -7.145 1.941 1 91.31 90 THR B O 1
ATOM 1952 N N . LEU B 1 91 ? -6.129 -6.441 0.961 1 91.25 91 LEU B N 1
ATOM 1953 C CA . LEU B 1 91 ? -5.453 -5.531 0.047 1 91.25 91 LEU B CA 1
ATOM 1954 C C . LEU B 1 91 ? -4.688 -4.461 0.816 1 91.25 91 LEU B C 1
ATOM 1956 O O . LEU B 1 91 ? -3.533 -4.16 0.494 1 91.25 91 LEU B O 1
ATOM 1960 N N . ALA B 1 92 ? -5.312 -3.904 1.802 1 89.88 92 ALA B N 1
ATOM 1961 C CA . ALA B 1 92 ? -4.652 -2.906 2.639 1 89.88 92 ALA B CA 1
ATOM 1962 C C . ALA B 1 92 ? -3.426 -3.496 3.332 1 89.88 92 ALA B C 1
ATOM 1964 O O . ALA B 1 92 ? -2.354 -2.885 3.338 1 89.88 92 ALA B O 1
ATOM 1965 N N . ALA B 1 93 ? -3.543 -4.66 3.871 1 90.38 93 ALA B N 1
ATOM 1966 C CA . ALA B 1 93 ? -2.451 -5.301 4.602 1 90.38 93 ALA B CA 1
ATOM 1967 C C . ALA B 1 93 ? -1.258 -5.562 3.686 1 90.38 93 ALA B C 1
ATOM 1969 O O . ALA B 1 93 ? -0.119 -5.242 4.035 1 90.38 93 ALA B O 1
ATOM 1970 N N . VAL B 1 94 ? -1.485 -6.121 2.566 1 90.38 94 VAL B N 1
ATOM 1971 C CA . VAL B 1 94 ? -0.425 -6.406 1.604 1 90.38 94 VAL B CA 1
ATOM 1972 C C . VAL B 1 94 ? 0.248 -5.105 1.178 1 90.38 94 VAL B C 1
ATOM 1974 O O . VAL B 1 94 ? 1.478 -5.02 1.13 1 90.38 94 VAL B O 1
ATOM 1977 N N . SER B 1 95 ? -0.62 -4.102 0.849 1 89.94 95 SER B N 1
ATOM 1978 C CA . SER B 1 95 ? -0.094 -2.818 0.392 1 89.94 95 SER B CA 1
ATOM 1979 C C . SER B 1 95 ? 0.805 -2.182 1.446 1 89.94 95 SER B C 1
ATOM 1981 O O . SER B 1 95 ? 1.882 -1.673 1.126 1 89.94 95 SER B O 1
ATOM 1983 N N . ILE B 1 96 ? 0.384 -2.201 2.67 1 89.31 96 ILE B N 1
ATOM 1984 C CA . ILE B 1 96 ? 1.144 -1.613 3.768 1 89.31 96 ILE B CA 1
ATOM 1985 C C . ILE B 1 96 ? 2.48 -2.336 3.916 1 89.31 96 ILE B C 1
ATOM 1987 O O . ILE B 1 96 ? 3.523 -1.699 4.078 1 89.31 96 ILE B O 1
ATOM 1991 N N . ASP B 1 97 ? 2.518 -3.605 3.842 1 87.25 97 ASP B N 1
ATOM 1992 C CA . ASP B 1 97 ? 3.748 -4.383 3.961 1 87.25 97 ASP B CA 1
ATOM 1993 C C . ASP B 1 97 ? 4.703 -4.074 2.809 1 87.25 97 ASP B C 1
ATOM 1995 O O . ASP B 1 97 ? 5.922 -4.066 2.99 1 87.25 97 ASP B O 1
ATOM 1999 N N . VAL B 1 98 ? 4.141 -3.906 1.665 1 87.75 98 VAL B N 1
ATOM 2000 C CA . VAL B 1 98 ? 4.969 -3.559 0.516 1 87.75 98 VAL B CA 1
ATOM 2001 C C . VAL B 1 98 ? 5.586 -2.178 0.724 1 87.75 98 VAL B C 1
ATOM 2003 O O . VAL B 1 98 ? 6.777 -1.979 0.465 1 87.75 98 VAL B O 1
ATOM 2006 N N . VAL B 1 99 ? 4.805 -1.231 1.198 1 85.56 99 VAL B N 1
ATOM 2007 C CA . VAL B 1 99 ? 5.281 0.122 1.461 1 85.56 99 VAL B CA 1
ATOM 2008 C C . VAL B 1 99 ? 6.391 0.086 2.51 1 85.56 99 VAL B C 1
ATOM 2010 O O . VAL B 1 99 ? 7.371 0.83 2.412 1 85.56 99 VAL B O 1
ATOM 2013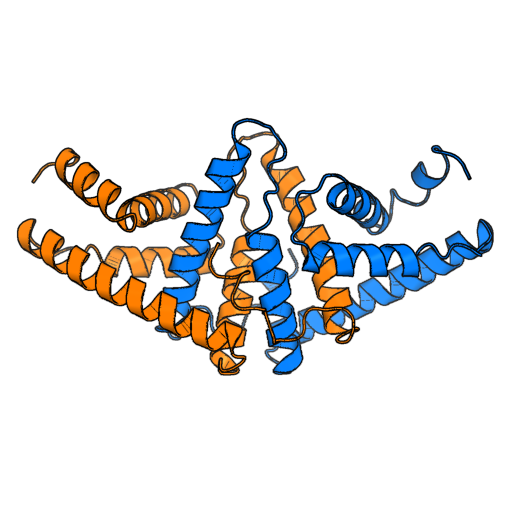 N N . ARG B 1 100 ? 6.293 -0.756 3.408 1 83.31 100 ARG B N 1
ATOM 2014 C CA . ARG B 1 100 ? 7.219 -0.777 4.535 1 83.31 100 ARG B CA 1
ATOM 2015 C C . ARG B 1 100 ? 8.469 -1.587 4.203 1 83.31 100 ARG B C 1
ATOM 2017 O O . ARG B 1 100 ? 9.406 -1.644 5 1 83.31 100 ARG B O 1
ATOM 2024 N N . THR B 1 101 ? 8.477 -2.232 3.09 1 80.38 101 THR B N 1
ATOM 2025 C CA . THR B 1 101 ? 9.625 -3.031 2.664 1 80.38 101 THR B CA 1
ATOM 2026 C C . THR B 1 101 ? 10.703 -2.145 2.057 1 80.38 101 THR B C 1
ATOM 2028 O O . THR B 1 101 ? 10.406 -1.213 1.306 1 80.38 101 THR B O 1
ATOM 2031 N N . ASP B 1 102 ? 11.938 -2.33 2.471 1 71.75 102 ASP B N 1
ATOM 2032 C CA . ASP B 1 102 ? 13.078 -1.609 1.91 1 71.75 102 ASP B CA 1
ATOM 2033 C C . ASP B 1 102 ? 13.461 -2.168 0.542 1 71.75 102 ASP B C 1
ATOM 2035 O O . ASP B 1 102 ? 14.07 -3.236 0.451 1 71.75 102 ASP B O 1
ATOM 2039 N N . TRP B 1 103 ? 13.062 -1.48 -0.458 1 67.56 103 TRP B N 1
ATOM 2040 C CA . TRP B 1 103 ? 13.289 -1.942 -1.824 1 67.56 103 TRP B CA 1
ATOM 2041 C C . TRP B 1 103 ? 14.633 -1.454 -2.352 1 67.56 103 TRP B C 1
ATOM 2043 O O . TRP B 1 103 ? 15 -1.742 -3.492 1 67.56 103 TRP B O 1
ATOM 2053 N N . THR B 1 104 ? 15.281 -0.426 -1.693 1 60.34 104 THR B N 1
ATOM 2054 C CA . THR B 1 104 ? 16.531 0.13 -2.203 1 60.34 104 THR B CA 1
ATOM 2055 C C . THR B 1 104 ? 17.719 -0.723 -1.771 1 60.34 104 THR B C 1
ATOM 2057 O O . THR B 1 104 ? 17.891 -1.009 -0.583 1 60.34 104 THR B O 1
ATOM 2060 N N . ASN B 1 105 ? 17.859 -1.968 -2.17 1 52.16 105 ASN B N 1
ATOM 2061 C CA . ASN B 1 105 ? 19.031 -2.775 -1.854 1 52.16 105 ASN B CA 1
ATOM 2062 C C . ASN B 1 105 ? 20.281 -1.915 -1.709 1 52.16 105 ASN B C 1
ATOM 2064 O O . ASN B 1 105 ? 21.344 -2.414 -1.338 1 52.16 105 ASN B O 1
ATOM 2068 N N . ASP B 1 106 ? 20.438 -0.782 -2.422 1 48.69 106 ASP B N 1
ATOM 2069 C CA . ASP B 1 106 ? 21.812 -0.292 -2.357 1 48.69 106 ASP B CA 1
ATOM 2070 C C . ASP B 1 106 ? 22.109 0.306 -0.985 1 48.69 106 ASP B C 1
ATOM 2072 O O . ASP B 1 106 ? 21.25 0.914 -0.36 1 48.69 106 ASP B O 1
ATOM 2076 N N . TYR B 1 107 ? 23.094 -0.228 -0.297 1 44.31 107 TYR B N 1
ATOM 2077 C CA . TYR B 1 107 ? 23.688 -0.075 1.026 1 44.31 107 TYR B CA 1
ATOM 2078 C C . TYR B 1 107 ? 23.344 1.28 1.629 1 44.31 107 TYR B C 1
ATOM 2080 O O . TYR B 1 107 ? 23.062 1.38 2.826 1 44.31 107 TYR B O 1
ATOM 2088 N N . TYR B 1 108 ? 23.609 2.32 1.022 1 43.09 108 TYR B N 1
ATOM 2089 C CA . TYR B 1 108 ? 23.703 3.615 1.69 1 43.09 108 TYR B CA 1
ATOM 2090 C C . TYR B 1 108 ? 22.359 4.355 1.608 1 43.09 108 TYR B C 1
ATOM 2092 O O . TYR B 1 108 ? 21.953 5.016 2.566 1 43.09 108 TYR B O 1
ATOM 2100 N N . CYS B 1 109 ? 21.734 4.391 0.48 1 48.09 109 CYS B N 1
ATOM 2101 C CA . CYS B 1 109 ? 20.656 5.305 0.133 1 48.09 109 CYS B CA 1
ATOM 2102 C C . CYS B 1 109 ? 19.312 4.711 0.51 1 48.09 109 CYS B C 1
ATOM 2104 O O . CYS B 1 109 ? 18.328 5.441 0.643 1 48.09 109 CYS B O 1
ATOM 2106 N N . GLY B 1 110 ? 19.25 3.383 1.002 1 54.78 110 GLY B N 1
ATOM 2107 C CA . GLY B 1 110 ? 18.047 2.561 1.049 1 54.78 110 GLY B CA 1
ATOM 2108 C C . GLY B 1 110 ? 17.172 2.848 2.254 1 54.78 110 GLY B C 1
ATOM 2109 O O . GLY B 1 110 ? 15.969 3.049 2.119 1 54.78 110 GLY B O 1
ATOM 2110 N N . 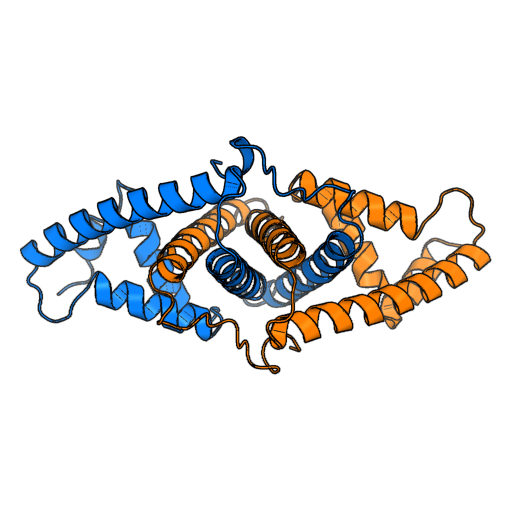GLU B 1 111 ? 17.875 3.053 3.379 1 61.66 111 GLU B N 1
ATOM 2111 C CA . GLU B 1 111 ? 17.141 3.176 4.629 1 61.66 111 GLU B CA 1
ATOM 2112 C C . GLU B 1 111 ? 16.453 4.531 4.734 1 61.66 111 GLU B C 1
ATOM 2114 O O . GLU B 1 111 ? 15.312 4.621 5.203 1 61.66 111 GLU B O 1
ATOM 2119 N N . LYS B 1 112 ? 17.172 5.555 4.242 1 66 112 LYS B N 1
ATOM 2120 C CA . LYS B 1 112 ? 16.609 6.902 4.32 1 66 112 LYS B CA 1
ATOM 2121 C C . LYS B 1 112 ? 15.383 7.043 3.424 1 66 112 LYS B C 1
ATOM 2123 O O . LYS B 1 112 ? 14.391 7.672 3.809 1 66 112 LYS B O 1
ATOM 2128 N N . ASN B 1 113 ? 15.508 6.367 2.285 1 71.81 113 ASN B N 1
ATOM 2129 C CA . ASN B 1 113 ? 14.391 6.465 1.35 1 71.81 113 ASN B CA 1
ATOM 2130 C C . ASN B 1 113 ? 13.164 5.719 1.862 1 71.81 113 ASN B C 1
ATOM 2132 O O . ASN B 1 113 ? 12.039 6.215 1.754 1 71.81 113 ASN B O 1
ATOM 2136 N N . ARG B 1 114 ? 13.461 4.617 2.471 1 77.12 114 ARG B N 1
ATOM 2137 C CA . ARG B 1 114 ? 12.359 3.84 3.023 1 77.12 114 ARG B CA 1
ATOM 2138 C C . ARG B 1 114 ? 11.656 4.598 4.148 1 77.12 114 ARG B C 1
ATOM 2140 O O . ARG B 1 114 ? 10.43 4.625 4.215 1 77.12 114 ARG B O 1
ATOM 2147 N N . TYR B 1 115 ? 12.523 5.105 4.953 1 76.69 115 TYR B N 1
ATOM 2148 C CA . TYR B 1 115 ? 11.969 5.879 6.059 1 76.69 115 TYR B CA 1
ATOM 2149 C C . TYR B 1 115 ? 11.109 7.031 5.539 1 76.69 115 TYR B C 1
ATOM 2151 O O . TYR B 1 115 ? 10.008 7.266 6.043 1 76.69 115 TYR B O 1
ATOM 2159 N N . ARG B 1 116 ? 11.539 7.645 4.566 1 77.25 116 ARG B N 1
ATOM 2160 C CA . ARG B 1 116 ? 10.82 8.766 3.973 1 77.25 116 ARG B CA 1
ATOM 2161 C C . ARG B 1 116 ? 9.477 8.32 3.398 1 77.25 116 ARG B C 1
ATOM 2163 O O . ARG B 1 116 ? 8.461 8.992 3.59 1 77.25 116 ARG B O 1
ATOM 2170 N N . VAL B 1 117 ? 9.492 7.211 2.734 1 82.94 117 VAL B N 1
ATOM 2171 C CA . VAL B 1 117 ? 8.281 6.707 2.104 1 82.94 117 VAL B CA 1
ATOM 2172 C C . VAL B 1 117 ? 7.262 6.324 3.174 1 82.94 117 VAL B C 1
ATOM 2174 O O . VAL B 1 117 ? 6.074 6.633 3.051 1 82.94 117 VAL B O 1
ATOM 2177 N N . CYS B 1 118 ? 7.719 5.746 4.238 1 85 118 CYS B N 1
ATOM 2178 C CA . CYS B 1 118 ? 6.836 5.344 5.332 1 85 118 CYS B CA 1
ATOM 2179 C C . CYS B 1 118 ? 6.227 6.559 6.016 1 85 118 CYS B C 1
ATOM 2181 O O . CYS B 1 118 ? 5.047 6.547 6.379 1 85 118 CYS B O 1
ATOM 2183 N N . GLN B 1 119 ? 7.031 7.559 6.168 1 83.44 119 GLN B N 1
ATOM 2184 C CA . GLN B 1 119 ? 6.535 8.781 6.793 1 83.44 119 GLN B CA 1
ATOM 2185 C C . GLN B 1 119 ? 5.477 9.453 5.922 1 83.44 119 GLN B C 1
ATOM 2187 O O . GLN B 1 119 ? 4.453 9.914 6.43 1 83.44 119 GLN B O 1
ATOM 2192 N N . LEU B 1 120 ? 5.762 9.492 4.691 1 83.75 120 LEU B N 1
ATOM 2193 C CA . LEU B 1 120 ? 4.801 10.07 3.758 1 83.75 120 LEU B CA 1
ATOM 2194 C C . LEU B 1 120 ? 3.498 9.273 3.758 1 83.75 120 LEU B C 1
ATOM 2196 O O . LEU B 1 120 ? 2.412 9.859 3.779 1 83.75 120 LEU B O 1
ATOM 2200 N N . PHE B 1 121 ? 3.641 8.016 3.748 1 88.25 121 PHE B N 1
ATOM 2201 C CA . PHE B 1 121 ? 2.465 7.152 3.826 1 88.25 121 PHE B CA 1
ATOM 2202 C C . PHE B 1 121 ? 1.64 7.477 5.066 1 88.25 121 PHE B C 1
ATOM 2204 O O . PHE B 1 121 ? 0.419 7.633 4.98 1 88.25 121 PHE B O 1
ATOM 2211 N N . ASP B 1 122 ? 2.27 7.605 6.219 1 89.88 122 ASP B N 1
ATOM 2212 C CA . ASP B 1 122 ? 1.567 7.871 7.469 1 89.88 122 ASP B CA 1
ATOM 2213 C C . ASP B 1 122 ? 0.786 9.18 7.395 1 89.88 122 ASP B C 1
ATOM 2215 O O . ASP B 1 122 ? -0.355 9.258 7.852 1 89.88 122 ASP B O 1
ATOM 2219 N N . VAL B 1 123 ? 1.387 10.164 6.863 1 88.38 123 VAL B N 1
ATOM 2220 C CA . VAL B 1 123 ? 0.761 11.477 6.781 1 88.38 123 VAL B CA 1
ATOM 2221 C C . VAL B 1 123 ? -0.444 11.422 5.848 1 88.38 123 VAL B C 1
ATOM 2223 O O . VAL B 1 123 ? -1.533 11.883 6.199 1 88.38 123 VAL B O 1
ATOM 2226 N N . LEU B 1 124 ? -0.339 10.781 4.699 1 88.81 124 LEU B N 1
ATOM 2227 C CA . LEU B 1 124 ? -1.387 10.742 3.686 1 88.81 124 LEU B CA 1
ATOM 2228 C C . LEU B 1 124 ? -2.535 9.836 4.129 1 88.81 124 LEU B C 1
ATOM 2230 O O . LEU B 1 124 ? -3.705 10.188 3.955 1 88.81 124 LEU B O 1
ATOM 2234 N N . ALA B 1 125 ? -2.17 8.719 4.703 1 91.62 125 ALA B N 1
ATOM 2235 C CA . ALA B 1 125 ? -3.193 7.809 5.207 1 91.62 125 ALA B CA 1
ATOM 2236 C C . ALA B 1 125 ? -4.004 8.461 6.324 1 91.62 125 ALA B C 1
ATOM 2238 O O . ALA B 1 125 ? -5.234 8.398 6.324 1 91.62 125 ALA B O 1
ATOM 2239 N N . THR B 1 126 ? -3.322 9.117 7.289 1 91.12 126 THR B N 1
ATOM 2240 C CA . THR B 1 126 ? -3.988 9.758 8.414 1 91.12 126 THR B CA 1
ATOM 2241 C C . THR B 1 126 ? -4.941 10.8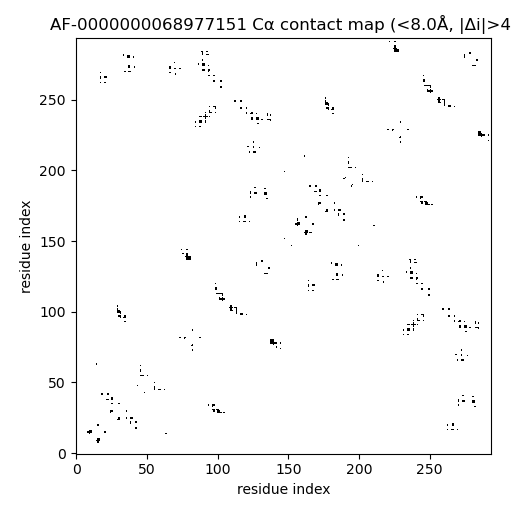52 7.938 1 91.12 126 THR B C 1
ATOM 2243 O O . THR B 1 126 ? -6.102 10.891 8.344 1 91.12 126 THR B O 1
ATOM 2246 N N . TYR B 1 127 ? -4.445 11.656 7.086 1 89.31 127 TYR B N 1
ATOM 2247 C CA . TYR B 1 127 ? -5.289 12.734 6.578 1 89.31 127 TYR B CA 1
ATOM 2248 C C . TYR B 1 127 ? -6.488 12.172 5.816 1 89.31 127 TYR B C 1
ATOM 2250 O O . TYR B 1 127 ? -7.621 12.609 6.027 1 89.31 127 TYR B O 1
ATOM 2258 N N . SER B 1 128 ? -6.297 11.211 4.945 1 90.12 128 SER B N 1
ATOM 2259 C CA . SER B 1 128 ? -7.336 10.695 4.059 1 90.12 128 SER B CA 1
ATOM 2260 C C . SER B 1 128 ? -8.422 9.969 4.848 1 90.12 128 SER B C 1
ATOM 2262 O O . SER B 1 128 ? -9.594 9.992 4.473 1 90.12 128 SER B O 1
ATOM 2264 N N . ILE B 1 129 ? -8.086 9.297 5.867 1 91.5 129 ILE B N 1
ATOM 2265 C CA . ILE B 1 129 ? -9.031 8.555 6.703 1 91.5 129 ILE B CA 1
ATOM 2266 C C . ILE B 1 129 ? -9.969 9.531 7.414 1 91.5 129 ILE B C 1
ATOM 2268 O O . ILE B 1 129 ? -11.164 9.273 7.531 1 91.5 129 ILE B O 1
ATOM 2272 N N . TYR B 1 130 ? -9.477 10.672 7.781 1 91.25 130 TYR B N 1
ATOM 2273 C CA . TYR B 1 130 ? -10.273 11.57 8.609 1 91.25 130 TYR B CA 1
ATOM 2274 C C . TYR B 1 130 ? -10.828 12.719 7.785 1 91.25 130 TYR B C 1
ATOM 2276 O O . TYR B 1 130 ? -11.602 13.539 8.297 1 91.25 130 TYR B O 1
ATOM 2284 N N . HIS B 1 131 ? -10.5 12.805 6.535 1 88 131 HIS B N 1
ATOM 2285 C CA . HIS B 1 131 ? -11.07 13.766 5.598 1 88 131 HIS B CA 1
ATOM 2286 C C . HIS B 1 131 ? -11.531 13.078 4.316 1 88 131 HIS B C 1
ATOM 2288 O O . HIS B 1 131 ? -10.961 13.312 3.246 1 88 131 HIS B O 1
ATOM 2294 N N . PRO B 1 132 ? -12.484 12.234 4.34 1 81.12 132 PRO B N 1
ATOM 2295 C CA . PRO B 1 132 ? -12.93 11.414 3.209 1 81.12 132 PRO B CA 1
ATOM 2296 C C . PRO B 1 132 ? -13.398 12.25 2.02 1 81.12 132 PRO B C 1
ATOM 2298 O O . PRO B 1 132 ? -13.422 11.758 0.889 1 81.12 132 PRO B O 1
ATOM 2301 N N . ASN B 1 133 ? -13.594 13.469 2.131 1 74.31 133 ASN B N 1
ATOM 2302 C CA . ASN B 1 133 ? -14.086 14.312 1.048 1 74.31 133 ASN B CA 1
ATOM 2303 C C . ASN B 1 133 ? -12.961 14.742 0.11 1 74.31 133 ASN B C 1
ATOM 2305 O O . ASN B 1 133 ? -13.219 15.25 -0.983 1 74.31 133 ASN B O 1
ATOM 2309 N N . VAL B 1 134 ? -11.734 14.703 0.333 1 63.41 134 VAL B N 1
ATOM 2310 C CA . VAL B 1 134 ? -10.617 15.258 -0.43 1 63.41 134 VAL B CA 1
ATOM 2311 C C . VAL B 1 134 ? -10.289 14.344 -1.61 1 63.41 134 VAL B C 1
ATOM 2313 O O . VAL B 1 134 ? -9.805 14.812 -2.645 1 63.41 134 VAL B O 1
ATOM 2316 N N . GLY B 1 135 ? -10.594 13.141 -1.771 1 58.88 135 GLY B N 1
ATOM 2317 C CA . GLY B 1 135 ? -10.203 12.516 -3.025 1 58.88 135 GLY B CA 1
ATOM 2318 C C . GLY B 1 135 ? -10.289 11 -2.986 1 58.88 135 GLY B C 1
ATOM 2319 O O . GLY B 1 135 ? -10.273 10.344 -4.031 1 58.88 135 GLY B O 1
ATOM 2320 N N . TYR B 1 136 ? -9.852 10.32 -2.041 1 62.38 136 TYR B N 1
ATOM 2321 C CA . TYR B 1 136 ? -9.789 8.875 -2.227 1 62.38 136 TYR B CA 1
ATOM 2322 C C . TYR B 1 136 ? -11.18 8.25 -2.133 1 62.38 136 TYR B C 1
ATOM 2324 O O . TYR B 1 136 ? -11.719 8.086 -1.036 1 62.38 136 TYR B O 1
ATOM 2332 N N . SER B 1 137 ? -12.109 8.984 -2.852 1 52.53 137 SER B N 1
ATOM 2333 C CA . SER B 1 137 ? -13.344 8.219 -2.914 1 52.53 137 SER B CA 1
ATOM 2334 C C . SER B 1 137 ? -13.164 6.934 -3.715 1 52.53 137 SER B C 1
ATOM 2336 O O . SER B 1 137 ? -12.227 6.82 -4.512 1 52.53 137 SER B O 1
ATOM 2338 N N . GLN B 1 138 ? -13.68 5.77 -3.227 1 50.44 138 GLN B N 1
ATOM 2339 C CA . GLN B 1 138 ? -13.656 4.445 -3.84 1 50.44 138 GLN B CA 1
ATOM 2340 C C . GLN B 1 138 ? -13.68 4.543 -5.363 1 50.44 138 GLN B C 1
ATOM 2342 O O . GLN B 1 138 ? -13.273 3.607 -6.055 1 50.44 138 GLN B O 1
ATOM 2347 N N . VAL B 1 139 ? -14.32 5.582 -5.902 1 43.16 139 VAL B N 1
ATOM 2348 C CA . VAL B 1 139 ? -14.539 5.473 -7.34 1 43.16 139 VAL B CA 1
ATOM 2349 C C . VAL B 1 139 ? -13.211 5.648 -8.078 1 43.16 139 VAL B C 1
ATOM 2351 O O . VAL B 1 139 ? -12.648 6.75 -8.109 1 43.16 139 VAL B O 1
ATOM 2354 N N . ARG B 1 140 ? -12.312 4.773 -7.707 1 50.03 140 ARG B N 1
ATOM 2355 C CA . ARG B 1 140 ? -11.055 4.961 -8.43 1 50.03 140 ARG B CA 1
ATOM 2356 C C . ARG B 1 140 ? -11.266 4.797 -9.93 1 50.03 140 ARG B C 1
ATOM 2358 O O . ARG B 1 140 ? -12.031 3.938 -10.367 1 50.03 140 ARG B O 1
ATOM 2365 N N . SER B 1 141 ? -11.109 5.848 -10.672 1 41.47 141 SER B N 1
ATOM 2366 C CA . SER B 1 141 ? -11.281 5.781 -12.125 1 41.47 141 SER B CA 1
ATOM 2367 C C . SER B 1 141 ? -10.492 4.617 -12.711 1 41.47 141 SER B C 1
ATOM 2369 O O . SER B 1 141 ? -9.469 4.211 -12.164 1 41.47 141 SER B O 1
ATOM 2371 N N . GLN B 1 142 ? -11.078 3.82 -13.578 1 41.66 142 GLN B N 1
ATOM 2372 C CA . GLN B 1 142 ? -10.609 2.723 -14.414 1 41.66 142 GLN B CA 1
ATOM 2373 C C . GLN B 1 142 ? -9.172 2.961 -14.875 1 41.66 142 GLN B C 1
ATOM 2375 O O . GLN B 1 142 ? -8.391 2.016 -15.016 1 41.66 142 GLN B O 1
ATOM 2380 N N . TYR B 1 143 ? -8.758 4.086 -15.164 1 41.91 143 TYR B N 1
ATOM 2381 C CA . TYR B 1 143 ? -7.516 4.426 -15.852 1 41.91 143 TYR B CA 1
ATOM 2382 C C . TYR B 1 143 ? -6.32 4.27 -14.922 1 41.91 143 TYR B C 1
ATOM 2384 O O . TYR B 1 143 ? -5.188 4.109 -15.375 1 41.91 143 TYR B O 1
ATOM 2392 N N . SER B 1 144 ? -6.449 4.402 -13.695 1 42.88 144 SER B N 1
ATOM 2393 C CA . SER B 1 144 ? -5.328 4.508 -12.766 1 42.88 144 SER B CA 1
ATOM 2394 C C . SER B 1 144 ? -4.762 3.133 -12.43 1 42.88 144 SER B C 1
ATOM 2396 O O . SER B 1 144 ? -3.658 3.027 -11.891 1 42.88 144 SER B O 1
ATOM 2398 N N . VAL B 1 145 ? -5.59 2.072 -12.359 1 42.59 145 VAL B N 1
ATOM 2399 C CA . VAL B 1 145 ? -5.141 0.73 -12 1 42.59 145 VAL B CA 1
ATOM 2400 C C . VAL B 1 145 ? -4.465 0.074 -13.203 1 42.59 145 VAL B C 1
ATOM 2402 O O . VAL B 1 145 ? -3.756 -0.922 -13.055 1 42.59 145 VAL B O 1
ATOM 2405 N N . ASN B 1 146 ? -4.832 0.394 -14.406 1 38.25 146 ASN B N 1
ATOM 2406 C CA . ASN B 1 146 ? -4.395 -0.317 -15.602 1 38.25 146 ASN B CA 1
ATOM 2407 C C . ASN B 1 146 ? -3.006 0.137 -16.047 1 38.25 146 ASN B C 1
ATOM 2409 O O . ASN B 1 146 ? -2.469 -0.365 -17.031 1 38.25 146 ASN B O 1
ATOM 2413 N N . SER B 1 147 ? -2.432 1.211 -15.43 1 33.31 147 SER B N 1
ATOM 2414 C CA . SER B 1 147 ? -1.178 1.561 -16.094 1 33.31 147 SER B CA 1
ATOM 2415 C C . SER B 1 147 ? -0.028 0.692 -15.586 1 33.31 147 SER B C 1
ATOM 2417 O O . SER B 1 147 ? -0.003 0.299 -14.422 1 33.31 147 SER B O 1
#

Organism: Fasciola gigantica (NCBI:txid46835)

Foldseek 3Di:
DDPPPLPPPQPDPVVSVVLVVLVVVLPVPQADPVSNVVNVVVVCQLDPPPDDPVRSVVSNVVVVVVVVVVVVVVLVCQLVVNDDPVRVVVVVVVVLRVLQGQPPPPDPPGPVVSVVSNVVCVVVVVVCVVCVPPDPDSNRDPPPSVD/DDPVVLVVVLPPLVNNVVLVVLVVVLPVPQADPVSNVVNVVVCCQLDPPPDDPVRSVVSNVVVSVVVVVVVVVVVVCQLVVNDDPVRVVVVVVVVLRVLQGQPPPPDPPGPVVSVVSNVVVVVVVVVCVVCVPPDPDSNNDPPPSPD

pLDDT: mean 72.68, std 18.21, range [28.17, 94.31]